Protein AF-A0AAU7DKH0-F1 (afdb_monomer_lite)

Secondary structure (DSSP, 8-state):
-HHHHHHHHHHHGGGG------------STT--EEETTTTEEE----SS-HHHHHHHHHHHHHHHH---HHHHHHHHHHHHHHHSS---------TTS----TTT--------PSPPPPEEEEEEEPTT-TTEEEEEEEESS--SS-EEEEEESS-EEEEEEEEEETTEE-GGGEEEE--SSTTEEEEEE-TTS---TT--EEEEEEESS-SSPPPEEEEEEPPHHHHTTSPPP-

Foldseek 3Di:
DVVVVVVVVVVVVVPPPPDPDPDQPPDDDLFDWGQDPDPRQTDTPDDDDDPVVVVVVSVLVVVLVVDPPPVVNVVSVVVVVVVVPPPPVPVPVPPPADFDDDDPDDDGPPPCPDPPAWDKDKDWDQDPPQQFKIKMKIATQAWGPWQKKKWFWPAFKWWDFKAFCDPNDGDRPFWDTDDDPPRRMYMITGDPVDTQHHGGIMITMMGGPPDSHYTHTPDMDGDDPVVVVPRDDDD

Sequence (235 aa):
MKKVFLLLLILCAHGFTQTPSSGSAKTSGKCSPATTGNNNTYYFKYCGGDPEQGKKVVDLLNRILLNQDAASTNAKLDEILKLLSRPSEVNAQNCVGSACAQGPNSQATFNQLGPPLPNVTWNAEPLPGEPNTLIVMISVDGPPRIPAFVAECESPCRSRGGGVAVGGVAYSDEAHDYITDNPNIAIVLFTPHHAIGVGTPVQWFIHSTSSDKPPKILSLKLMPEDKAKHIPPFK

Radius of gyration: 35.48 Å; chains: 1; bounding box: 75×61×89 Å

pLDDT: mean 74.83, std 18.28, range [43.19, 98.38]

Organism: NCBI:txid3036704

Structure (mmCIF, N/CA/C/O backbone):
data_AF-A0AAU7DKH0-F1
#
_entry.id   AF-A0AAU7DKH0-F1
#
loop_
_atom_site.group_PDB
_atom_site.id
_atom_site.type_symbol
_atom_site.label_atom_id
_atom_site.label_alt_id
_atom_site.label_comp_id
_atom_site.label_asym_id
_atom_site.label_entity_id
_atom_site.label_seq_id
_atom_site.pdbx_PDB_ins_code
_atom_site.Cartn_x
_atom_site.Cartn_y
_atom_site.Cartn_z
_atom_site.occupancy
_atom_site.B_iso_or_equiv
_atom_site.auth_seq_id
_atom_site.auth_comp_id
_atom_site.auth_asym_id
_atom_site.auth_atom_id
_atom_site.pdbx_PDB_model_num
ATOM 1 N N . MET A 1 1 ? -55.288 -45.809 66.948 1.00 52.62 1 MET A N 1
ATOM 2 C CA . MET A 1 1 ? -54.744 -44.563 67.543 1.00 52.62 1 MET A CA 1
ATOM 3 C C . MET A 1 1 ? -53.221 -44.412 67.399 1.00 52.62 1 MET A C 1
ATOM 5 O O . MET A 1 1 ? -52.787 -43.315 67.088 1.00 52.62 1 MET A O 1
ATOM 9 N N . LYS A 1 2 ? -52.396 -45.474 67.499 1.00 53.72 2 LYS A N 1
ATOM 10 C CA . LYS A 1 2 ? -50.920 -45.384 67.328 1.00 53.72 2 LYS A CA 1
ATOM 11 C C . LYS A 1 2 ? -50.423 -44.822 65.976 1.00 53.72 2 LYS A C 1
ATOM 13 O O . LYS A 1 2 ? -49.3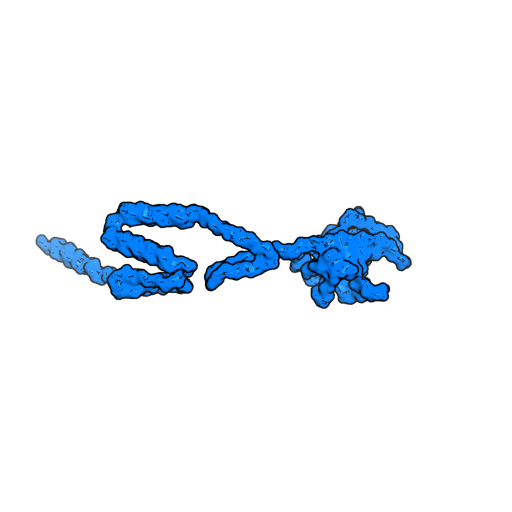96 -44.160 65.947 1.00 53.72 2 LYS A O 1
ATOM 18 N N . LYS A 1 3 ? -51.148 -45.036 64.869 1.00 63.19 3 LYS A N 1
ATOM 19 C CA . LYS A 1 3 ? -50.735 -44.557 63.530 1.00 63.19 3 LYS A CA 1
ATOM 20 C C . LYS A 1 3 ? -50.923 -43.044 63.314 1.00 63.19 3 LYS A C 1
ATOM 22 O O . LYS A 1 3 ? -50.212 -42.467 62.505 1.00 63.19 3 LYS A O 1
ATOM 27 N N . VAL A 1 4 ? -51.823 -42.398 64.064 1.00 74.44 4 VAL A N 1
ATOM 28 C CA . VAL A 1 4 ? -52.062 -40.941 63.968 1.00 74.44 4 VAL A CA 1
ATOM 29 C C . VAL A 1 4 ? -50.957 -40.157 64.683 1.00 74.44 4 VAL A C 1
ATOM 31 O O . VAL A 1 4 ? -50.524 -39.118 64.200 1.00 74.44 4 VAL A O 1
ATOM 34 N N . PHE A 1 5 ? -50.422 -40.707 65.777 1.00 73.69 5 PHE A N 1
ATOM 35 C CA . PHE A 1 5 ? -49.313 -40.095 66.515 1.00 73.69 5 PHE A CA 1
ATOM 36 C C . PHE A 1 5 ? -47.999 -40.088 65.719 1.00 73.69 5 PHE A C 1
ATOM 38 O O . PHE A 1 5 ? -47.242 -39.125 65.791 1.00 73.69 5 PHE A O 1
ATOM 45 N N . LEU A 1 6 ? -47.750 -41.131 64.917 1.00 77.00 6 LEU A N 1
ATOM 46 C CA . LEU A 1 6 ? -46.552 -41.210 64.076 1.00 77.00 6 LEU A CA 1
ATOM 47 C C . LEU A 1 6 ? -46.587 -40.187 62.926 1.00 77.00 6 LEU A C 1
ATOM 49 O O . LEU A 1 6 ? -45.555 -39.616 62.591 1.00 77.00 6 LEU A O 1
ATOM 53 N N . LEU A 1 7 ? -47.767 -39.912 62.356 1.00 74.94 7 LEU A N 1
ATOM 54 C CA . LEU A 1 7 ? -47.911 -38.933 61.273 1.00 74.94 7 LEU A CA 1
ATOM 55 C C . LEU A 1 7 ? -47.698 -37.491 61.771 1.00 74.94 7 LEU A C 1
ATOM 57 O O . LEU A 1 7 ? -47.077 -36.686 61.084 1.00 74.94 7 LEU A O 1
ATOM 61 N N . LEU A 1 8 ? -48.157 -37.183 62.990 1.00 73.38 8 LEU A N 1
ATOM 62 C CA . LEU A 1 8 ? -47.994 -35.858 63.596 1.00 73.38 8 LEU A CA 1
ATOM 63 C C . LEU A 1 8 ? -46.522 -35.556 63.941 1.00 73.38 8 LEU A C 1
ATOM 65 O O . LEU A 1 8 ? -46.059 -34.436 63.747 1.00 73.38 8 LEU A O 1
ATOM 69 N N . LEU A 1 9 ? -45.765 -36.572 64.372 1.00 71.06 9 LEU A N 1
ATOM 70 C CA . LEU A 1 9 ? -44.331 -36.448 64.664 1.00 71.06 9 LEU A CA 1
ATOM 71 C C . LEU A 1 9 ? -43.481 -36.189 63.409 1.00 71.06 9 LEU A C 1
ATOM 73 O O . LEU A 1 9 ? -42.493 -35.463 63.486 1.00 71.06 9 LEU A O 1
ATOM 77 N N . ILE A 1 10 ? -43.881 -36.721 62.248 1.00 71.62 10 ILE A N 1
ATOM 78 C CA . ILE A 1 10 ? -43.161 -36.502 60.984 1.00 71.62 10 ILE A CA 1
ATOM 79 C C . ILE A 1 10 ? -43.404 -35.081 60.444 1.00 71.62 10 ILE A C 1
ATOM 81 O O . ILE A 1 10 ? -42.477 -34.475 59.909 1.00 71.62 10 ILE A O 1
ATOM 85 N N . LEU A 1 11 ? -44.592 -34.490 60.632 1.00 66.50 11 LEU A N 1
ATOM 86 C CA . LEU A 1 11 ? -44.844 -33.108 60.192 1.00 66.50 11 LEU A CA 1
ATOM 87 C C . LEU A 1 11 ? -44.091 -32.057 61.027 1.00 66.50 11 LEU A C 1
ATOM 89 O O . LEU A 1 11 ? -43.638 -31.061 60.467 1.00 66.50 11 LEU A O 1
ATOM 93 N N . CYS A 1 12 ? -43.877 -32.281 62.328 1.00 67.44 12 CYS A N 1
ATOM 94 C CA . CYS A 1 12 ? -43.119 -31.341 63.167 1.00 67.44 12 CYS A CA 1
ATOM 95 C C . CYS A 1 12 ? -41.614 -31.289 62.833 1.00 67.44 12 CYS A C 1
ATOM 97 O O . CYS A 1 12 ? -40.966 -30.280 63.104 1.00 67.44 12 CYS A O 1
ATOM 99 N N . ALA A 1 13 ? -41.056 -32.331 62.206 1.00 62.84 13 ALA A N 1
ATOM 100 C CA . ALA A 1 13 ? -39.642 -32.368 61.824 1.00 62.84 13 ALA A CA 1
ATOM 101 C C . ALA A 1 13 ? -39.309 -31.502 60.588 1.00 62.84 13 ALA A C 1
ATOM 103 O O . ALA A 1 13 ? -38.152 -31.135 60.396 1.00 62.84 13 ALA A O 1
ATOM 104 N N . HIS A 1 14 ? -40.305 -31.119 59.780 1.00 58.88 14 HIS A N 1
ATOM 105 C CA . HIS A 1 14 ? -40.103 -30.317 58.563 1.00 58.88 14 HIS A CA 1
ATOM 106 C C . HIS A 1 14 ? -40.051 -28.797 58.823 1.00 58.88 14 HIS A C 1
ATOM 108 O O . HIS A 1 14 ? -39.833 -28.020 57.897 1.00 58.88 14 HIS A O 1
ATOM 114 N N . GLY A 1 15 ? -40.223 -28.354 60.076 1.00 57.31 15 GLY A N 1
ATOM 115 C CA . GLY A 1 15 ? -40.166 -26.936 60.456 1.00 57.31 15 GLY A CA 1
ATOM 116 C C . GLY A 1 15 ? -38.754 -26.364 60.650 1.00 57.31 15 GLY A C 1
ATOM 117 O O . GLY A 1 15 ? -38.610 -25.151 60.752 1.00 57.31 15 GLY A O 1
ATOM 118 N N . PHE A 1 16 ? -37.711 -27.203 60.686 1.00 55.03 16 PHE A N 1
ATOM 119 C CA . PHE A 1 16 ? -36.339 -26.782 61.023 1.00 55.03 16 PHE A CA 1
ATOM 120 C C . PHE A 1 16 ? -35.376 -26.680 59.828 1.00 55.03 16 PHE A C 1
ATOM 122 O O . PHE A 1 16 ? -34.199 -26.391 60.020 1.00 55.03 16 PHE A O 1
ATOM 129 N N . THR A 1 17 ? -35.843 -26.882 58.591 1.00 49.53 17 THR A N 1
ATOM 130 C CA . THR A 1 17 ? -34.993 -26.795 57.385 1.00 49.53 17 THR A CA 1
ATOM 131 C C . THR A 1 17 ? -35.086 -25.469 56.630 1.00 49.53 17 THR A C 1
ATOM 133 O O . THR A 1 17 ? -34.435 -25.324 55.598 1.00 49.53 17 THR A O 1
ATOM 136 N N . GLN A 1 18 ? -35.835 -24.473 57.115 1.00 49.03 18 GLN A N 1
ATOM 137 C CA . GLN A 1 18 ? -35.693 -23.114 56.584 1.00 49.03 18 GLN A CA 1
ATOM 138 C C . GLN A 1 18 ? -34.466 -22.465 57.215 1.00 49.03 18 GLN A C 1
ATOM 140 O O . GLN A 1 18 ? -34.522 -21.952 58.326 1.00 49.03 18 GLN A O 1
ATOM 145 N N . THR A 1 19 ? -33.341 -22.502 56.509 1.00 49.53 19 THR A N 1
ATOM 146 C CA . THR A 1 19 ? -32.184 -21.660 56.803 1.00 49.53 19 THR A CA 1
ATOM 147 C C . THR A 1 19 ? -32.569 -20.190 56.585 1.00 49.53 19 THR A C 1
ATOM 149 O O . THR A 1 19 ? -32.797 -19.793 55.441 1.00 49.53 19 THR A O 1
ATOM 152 N N . PRO A 1 20 ? -32.594 -19.327 57.622 1.00 47.53 20 PRO A N 1
ATOM 153 C CA . PRO A 1 20 ? -32.635 -17.885 57.427 1.00 47.53 20 PRO A CA 1
ATOM 154 C C . PRO A 1 20 ? -31.214 -17.430 57.089 1.00 47.53 20 PRO A C 1
ATOM 156 O O . PRO A 1 20 ? -30.516 -16.812 57.885 1.00 47.53 20 PRO A O 1
ATOM 159 N N . SER A 1 21 ? -30.732 -17.815 55.914 1.00 45.59 21 SER A N 1
ATOM 160 C CA . SER A 1 21 ? -29.482 -17.293 55.387 1.00 45.59 21 SER A CA 1
ATOM 161 C C . SER A 1 21 ? -29.746 -16.829 53.972 1.00 45.59 21 SER A C 1
ATOM 163 O O . SER A 1 21 ? -29.498 -17.533 52.996 1.00 45.59 21 SER A O 1
ATOM 165 N N . SER A 1 22 ? -30.269 -15.608 53.860 1.00 51.75 22 SER A N 1
ATOM 166 C CA . SER A 1 22 ? -29.974 -14.798 52.689 1.00 51.75 22 SER A CA 1
ATOM 167 C C . SER A 1 22 ? -28.456 -14.614 52.681 1.00 51.75 22 SER A C 1
ATOM 169 O O . SER A 1 22 ? -27.923 -13.759 53.392 1.00 51.75 22 SER A O 1
ATOM 171 N N . GLY A 1 23 ? -27.743 -15.490 51.972 1.00 48.97 23 GLY A N 1
ATOM 172 C CA . GLY A 1 23 ? -26.308 -15.342 51.779 1.00 48.97 23 GLY A CA 1
ATOM 173 C C . GLY A 1 23 ? -26.035 -13.943 51.236 1.00 48.97 23 GLY A C 1
ATOM 174 O O . GLY A 1 23 ? -26.775 -13.466 50.376 1.00 48.97 23 GLY A O 1
ATOM 175 N N . SER A 1 24 ? -25.017 -13.258 51.763 1.00 49.19 24 SER A N 1
ATOM 176 C CA . SER A 1 24 ? -24.634 -11.936 51.269 1.00 49.19 24 SER A CA 1
ATOM 177 C C . SER A 1 24 ? -24.397 -12.024 49.764 1.00 49.19 24 SER A C 1
ATOM 179 O O . SER A 1 24 ? -23.396 -12.595 49.327 1.00 49.19 24 SER A O 1
ATOM 181 N N . ALA A 1 25 ? -25.318 -11.475 48.972 1.00 47.47 25 ALA A N 1
ATOM 182 C CA . ALA A 1 25 ? -25.182 -11.391 47.531 1.00 47.47 25 ALA A CA 1
ATOM 183 C C . ALA A 1 25 ? -24.068 -10.383 47.230 1.00 47.47 25 ALA A C 1
ATOM 185 O O . ALA A 1 25 ? -24.297 -9.186 47.071 1.00 47.47 25 ALA A O 1
ATOM 186 N N . LYS A 1 26 ? -22.822 -10.864 47.213 1.00 45.03 26 LYS A N 1
ATOM 187 C CA . LYS A 1 26 ? -21.669 -10.082 46.776 1.00 45.03 26 LYS A CA 1
ATOM 188 C C . LYS A 1 26 ? -21.744 -9.958 45.262 1.00 45.03 26 LYS A C 1
ATOM 190 O O . LYS A 1 26 ? -21.144 -10.740 44.535 1.00 45.03 26 LYS A O 1
ATOM 195 N N . THR A 1 27 ? -22.506 -8.983 44.787 1.00 51.25 27 THR A N 1
ATOM 196 C CA . THR A 1 27 ? -22.334 -8.508 43.417 1.00 51.25 27 THR A CA 1
ATOM 197 C C . THR A 1 27 ? -21.106 -7.594 43.410 1.00 51.25 27 THR A C 1
ATOM 199 O O . THR A 1 27 ? -20.934 -6.771 44.312 1.00 51.25 27 THR A O 1
ATOM 202 N N . SER A 1 28 ? -20.188 -7.803 42.468 1.00 43.56 28 SER A N 1
ATOM 203 C CA . SER A 1 28 ? -18.975 -6.997 42.326 1.00 43.56 28 SER A CA 1
ATOM 204 C C . SER A 1 28 ? -19.098 -6.086 41.107 1.00 43.56 28 SER A C 1
ATOM 206 O O . SER A 1 28 ? -19.386 -6.526 39.997 1.00 43.56 28 SER A O 1
ATOM 208 N N . GLY A 1 29 ? -18.896 -4.789 41.329 1.00 52.41 29 GLY A N 1
ATOM 209 C CA . GLY A 1 29 ? -19.023 -3.745 40.316 1.00 52.41 29 GLY A CA 1
ATOM 210 C C . GLY A 1 29 ? -19.217 -2.378 40.971 1.00 52.41 29 GLY A C 1
ATOM 211 O O . GLY A 1 29 ? -19.701 -2.288 42.098 1.00 52.41 29 GLY A O 1
ATOM 212 N N . LYS A 1 30 ? -18.856 -1.287 40.278 1.00 52.44 30 LYS A N 1
ATOM 213 C CA . LYS A 1 30 ? -19.032 0.087 40.801 1.00 52.44 30 LYS A CA 1
ATOM 214 C C . LYS A 1 30 ? -20.499 0.423 41.136 1.00 52.44 30 LYS A C 1
ATOM 216 O O . LYS A 1 30 ? -20.723 1.325 41.934 1.00 52.44 30 LYS A O 1
ATOM 221 N N . CYS A 1 31 ? -21.452 -0.321 40.561 1.00 55.06 31 CYS A N 1
ATOM 222 C CA . CYS A 1 31 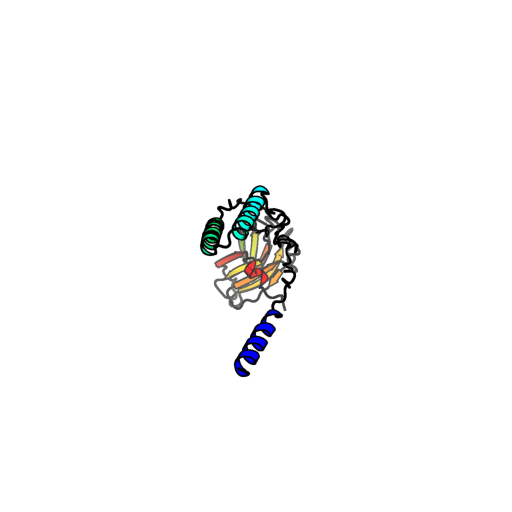? -22.906 -0.123 40.666 1.0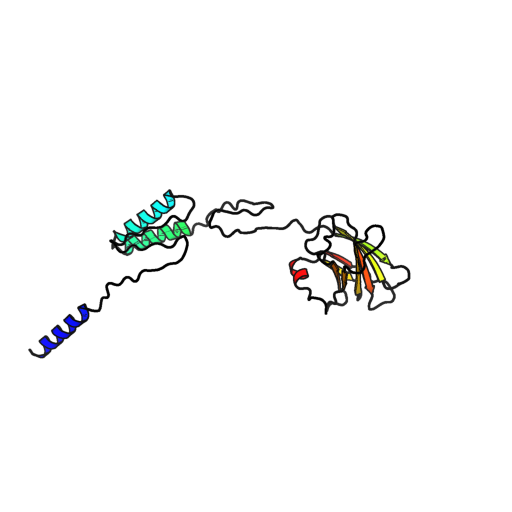0 55.06 31 CYS A CA 1
ATOM 223 C C . CYS A 1 31 ? -23.646 -1.292 41.311 1.00 55.06 31 CYS A C 1
ATOM 225 O O . CYS A 1 31 ? -24.850 -1.458 41.132 1.00 55.06 31 CYS A O 1
ATOM 227 N N . SER A 1 32 ? -22.916 -2.133 42.029 1.00 50.19 32 SER A N 1
ATOM 228 C CA . SER A 1 32 ? -23.493 -3.268 42.723 1.00 50.19 32 SER A CA 1
ATOM 229 C C . SER A 1 32 ? -24.308 -2.804 43.936 1.00 50.19 32 SER A C 1
ATOM 231 O O . SER A 1 32 ? -23.785 -2.035 44.749 1.00 50.19 32 SER A O 1
ATOM 233 N N . PRO A 1 33 ? -25.576 -3.233 44.083 1.00 53.69 33 PRO A N 1
ATOM 234 C CA . PRO A 1 33 ? -26.352 -2.932 45.278 1.00 53.69 33 PRO A CA 1
ATOM 235 C C . PRO A 1 33 ? -25.671 -3.533 46.506 1.00 53.69 33 PRO A C 1
ATOM 237 O O . PRO A 1 33 ? -25.306 -4.711 46.515 1.00 53.69 33 PRO A O 1
ATOM 240 N N . ALA A 1 34 ? -25.535 -2.734 47.563 1.00 54.88 34 ALA A N 1
ATOM 241 C CA . ALA A 1 34 ? -25.192 -3.256 48.874 1.00 54.88 34 ALA A CA 1
ATOM 242 C C . ALA A 1 34 ? -26.495 -3.683 49.559 1.00 54.88 34 ALA A C 1
ATOM 244 O O . ALA A 1 34 ? -27.319 -2.845 49.924 1.00 54.88 34 ALA A O 1
ATOM 245 N N . THR A 1 35 ? -26.696 -4.990 49.722 1.00 48.50 35 THR A N 1
ATOM 246 C CA . THR A 1 35 ? -27.776 -5.518 50.560 1.00 48.50 35 THR A CA 1
ATOM 247 C C . THR A 1 35 ? -27.320 -5.452 52.015 1.00 48.50 35 THR A C 1
ATOM 249 O O . THR A 1 35 ? -26.583 -6.328 52.476 1.00 48.50 35 THR A O 1
ATOM 252 N N . THR A 1 36 ? -27.692 -4.401 52.743 1.00 50.28 36 THR A N 1
ATOM 253 C CA . THR A 1 36 ? -27.454 -4.338 54.189 1.00 50.28 36 THR A CA 1
ATOM 254 C C . THR A 1 36 ? -28.606 -5.048 54.900 1.00 50.28 36 THR A C 1
ATOM 256 O O . THR A 1 36 ? -29.772 -4.698 54.747 1.00 50.28 36 THR A O 1
ATOM 259 N N . GLY A 1 37 ? -28.278 -6.118 55.629 1.00 43.19 37 GLY A N 1
ATOM 260 C CA . GLY A 1 37 ? -29.229 -7.068 56.218 1.00 43.19 37 GLY A CA 1
ATOM 261 C C . GLY A 1 37 ? -29.990 -6.551 57.439 1.00 43.19 37 GLY A C 1
ATOM 262 O O . GLY A 1 37 ? -29.961 -7.190 58.484 1.00 43.19 37 GLY A O 1
ATOM 263 N N . ASN A 1 38 ? -30.673 -5.412 57.323 1.00 45.81 38 ASN A N 1
ATOM 264 C CA . ASN A 1 38 ? -31.661 -4.978 58.305 1.00 45.81 38 ASN A CA 1
ATOM 265 C C . ASN A 1 38 ? -32.862 -4.369 57.557 1.00 45.81 38 ASN A C 1
ATOM 267 O O . ASN A 1 38 ? -32.729 -3.319 56.935 1.00 45.81 38 ASN A O 1
ATOM 271 N N . ASN A 1 39 ? -34.012 -5.054 57.566 1.00 54.62 39 ASN A N 1
ATOM 272 C CA . ASN A 1 39 ? -35.265 -4.635 56.910 1.00 54.62 39 ASN A CA 1
ATOM 273 C C . ASN A 1 39 ? -35.232 -4.430 55.376 1.00 54.62 39 ASN A C 1
ATOM 275 O O . ASN A 1 39 ? -35.809 -3.465 54.880 1.00 54.62 39 ASN A O 1
ATOM 279 N N . ASN A 1 40 ? -34.607 -5.330 54.600 1.00 56.12 40 ASN A N 1
ATOM 280 C CA . ASN A 1 40 ? -34.700 -5.344 53.121 1.00 56.12 40 ASN A CA 1
ATOM 281 C C . ASN A 1 40 ? -34.462 -3.976 52.450 1.00 56.12 40 ASN A C 1
ATOM 283 O O . ASN A 1 40 ? -35.073 -3.651 51.433 1.00 56.12 40 ASN A O 1
ATOM 287 N N . THR A 1 41 ? -33.607 -3.141 53.038 1.00 50.25 41 THR A N 1
ATOM 288 C CA . THR A 1 41 ? -33.343 -1.805 52.511 1.00 50.25 41 THR A CA 1
ATOM 289 C C . THR A 1 41 ? -32.174 -1.892 51.538 1.00 50.25 41 THR A C 1
ATOM 291 O O . THR A 1 41 ? -31.072 -2.297 51.907 1.00 50.25 41 THR A O 1
ATOM 294 N N . TYR A 1 42 ? -32.410 -1.527 50.279 1.00 53.41 42 TYR A N 1
ATOM 295 C CA . TYR A 1 42 ? -31.381 -1.536 49.243 1.00 53.41 42 TYR A CA 1
ATOM 296 C C . TYR A 1 42 ? -30.736 -0.158 49.153 1.00 53.41 42 TYR A C 1
ATOM 298 O O . TYR A 1 42 ? -31.396 0.830 48.828 1.00 53.41 42 TYR A O 1
ATOM 306 N N . TYR A 1 43 ? -29.434 -0.089 49.425 1.00 48.72 43 TYR A N 1
ATOM 307 C CA . TYR A 1 43 ? -28.655 1.121 49.206 1.00 48.72 43 TYR A CA 1
ATOM 308 C C . TYR A 1 43 ? -27.848 0.983 47.918 1.00 48.72 43 TYR A C 1
ATOM 310 O O . TYR A 1 43 ? -26.972 0.122 47.791 1.00 48.72 43 TYR A O 1
ATOM 318 N N . PHE A 1 44 ? -28.130 1.859 46.959 1.00 53.66 44 PHE A N 1
ATOM 319 C CA . PHE A 1 44 ? -27.342 1.980 45.744 1.00 53.66 44 PHE A CA 1
ATOM 320 C C . PHE A 1 44 ? -26.350 3.118 45.939 1.00 53.66 44 PHE A C 1
ATOM 322 O O . PHE A 1 44 ? -26.734 4.287 46.019 1.00 53.66 44 PHE A O 1
ATOM 329 N N . LYS A 1 45 ? -25.057 2.787 46.005 1.00 51.53 45 LYS A N 1
ATOM 330 C CA . LYS A 1 45 ? -24.022 3.805 45.847 1.00 51.53 45 LYS A CA 1
ATOM 331 C C . LYS A 1 45 ? -24.106 4.289 44.400 1.00 51.53 45 LYS A C 1
ATOM 333 O O . LYS A 1 45 ? -24.023 3.499 43.467 1.00 51.53 45 LYS A O 1
ATOM 338 N N . TYR A 1 46 ? -24.387 5.574 44.259 1.00 54.19 46 TYR A N 1
ATOM 339 C CA . TYR A 1 46 ? -24.805 6.226 43.029 1.00 54.19 46 TYR A CA 1
ATOM 340 C C . TYR A 1 46 ? -23.949 5.887 41.794 1.00 54.19 46 TYR A C 1
ATOM 342 O O . TYR A 1 46 ? -22.719 5.932 41.839 1.00 54.19 46 TYR A O 1
ATOM 350 N N . CYS A 1 47 ? -24.633 5.587 40.687 1.00 52.38 47 CYS A N 1
ATOM 351 C CA . CYS A 1 47 ? -24.056 5.132 39.428 1.00 52.38 47 CYS A CA 1
ATOM 352 C C . CYS A 1 47 ? -24.784 5.741 38.224 1.00 52.38 47 CYS A C 1
ATOM 354 O O . CYS A 1 47 ? -25.623 5.099 37.601 1.00 52.38 47 CYS A O 1
ATOM 356 N N . GLY A 1 48 ? -24.503 7.002 37.909 1.00 53.00 48 GLY A N 1
ATOM 357 C CA . GLY A 1 48 ? -25.153 7.704 36.799 1.00 53.00 48 GLY A CA 1
ATOM 358 C C . GLY A 1 48 ? -24.936 9.211 36.862 1.00 53.00 48 GLY A C 1
ATOM 359 O O . GLY A 1 48 ? -24.246 9.685 37.755 1.00 53.00 48 GLY A O 1
ATOM 360 N N . GLY A 1 49 ? -25.467 9.956 35.889 1.00 51.12 49 GLY A N 1
ATOM 361 C CA . GLY A 1 49 ? -25.306 11.414 35.780 1.00 51.12 49 GLY A CA 1
ATOM 362 C C . GLY A 1 49 ? -26.367 12.244 36.514 1.00 51.12 49 GLY A C 1
ATOM 363 O O . GLY A 1 49 ? -26.041 13.341 36.955 1.00 51.12 49 GLY A O 1
ATOM 364 N N . ASP A 1 50 ? -27.576 11.709 36.734 1.00 59.53 50 ASP A N 1
ATOM 365 C CA . ASP A 1 50 ? -28.659 12.405 37.450 1.00 59.53 50 ASP A CA 1
ATOM 366 C C . ASP A 1 50 ? -29.080 11.743 38.801 1.00 59.53 50 ASP A C 1
ATOM 368 O O . ASP A 1 50 ? -29.654 10.642 38.811 1.00 59.53 50 ASP A O 1
ATOM 372 N N . PRO A 1 51 ? -28.828 12.396 39.960 1.00 64.44 51 PRO A N 1
ATOM 373 C CA . PRO A 1 51 ? -29.194 11.895 41.289 1.00 64.44 51 PRO A CA 1
ATOM 374 C C . PRO A 1 51 ? -30.706 11.788 41.511 1.00 64.44 51 PRO A C 1
ATOM 376 O O . PRO A 1 51 ? -31.145 10.961 42.319 1.00 64.44 51 PRO A O 1
ATOM 379 N N . GLU A 1 52 ? -31.526 12.546 40.779 1.00 69.50 52 GLU A N 1
ATOM 380 C CA . GLU A 1 52 ? -32.982 12.440 40.879 1.00 69.50 52 GLU A CA 1
ATOM 381 C C . GLU A 1 52 ? -33.511 11.153 40.249 1.00 69.50 52 GLU A C 1
ATOM 383 O O . GLU A 1 52 ? -34.450 10.533 40.761 1.00 69.50 52 GLU A O 1
ATOM 388 N N . GLN A 1 53 ? -32.888 10.715 39.156 1.00 61.84 53 GLN A N 1
ATOM 389 C CA . GLN A 1 53 ? -33.281 9.506 38.447 1.00 61.84 53 GLN A CA 1
ATOM 390 C C . GLN A 1 53 ? -33.006 8.255 39.295 1.00 61.84 53 GLN A C 1
ATOM 392 O O . GLN A 1 53 ? -33.865 7.379 39.405 1.00 61.84 53 GLN A O 1
ATOM 397 N N . GLY A 1 54 ? -31.864 8.220 39.993 1.00 65.25 54 GLY A N 1
ATOM 398 C CA . GLY A 1 54 ? -31.544 7.159 40.954 1.00 65.25 54 GLY A CA 1
ATOM 399 C C . GLY A 1 54 ? -32.546 7.086 42.111 1.00 65.25 54 GLY A C 1
ATOM 400 O O . GLY A 1 54 ? -33.014 6.001 42.462 1.00 65.25 54 GLY A O 1
ATOM 401 N N . LYS A 1 55 ? -32.955 8.240 42.655 1.00 72.00 55 LYS A N 1
ATOM 402 C CA . LYS A 1 55 ? -33.966 8.307 43.721 1.00 72.00 55 LYS A CA 1
ATOM 403 C C . LYS A 1 55 ? -35.322 7.756 43.264 1.00 72.00 55 LYS A C 1
ATOM 405 O O . LYS A 1 55 ? -35.958 7.027 44.020 1.00 72.00 55 LYS A O 1
ATOM 410 N N . LYS A 1 56 ? -35.741 8.045 42.025 1.00 70.88 56 LYS A N 1
ATOM 411 C CA . LYS A 1 56 ? -37.000 7.532 41.450 1.00 70.88 56 LYS A CA 1
ATOM 412 C C . LYS A 1 56 ? -37.006 6.007 41.316 1.00 70.88 56 LYS A C 1
ATOM 414 O O . LYS A 1 56 ? -38.024 5.389 41.610 1.00 70.88 56 LYS A O 1
ATOM 419 N N . VAL A 1 57 ? -35.883 5.399 40.926 1.00 71.50 57 VAL A N 1
ATOM 420 C CA . VAL A 1 57 ? -35.768 3.933 40.808 1.00 71.50 57 VAL A CA 1
ATOM 421 C C . VAL A 1 57 ? -35.842 3.260 42.180 1.00 71.50 57 VAL A C 1
ATOM 423 O O . VAL A 1 57 ? -36.596 2.304 42.350 1.00 71.50 57 VAL A O 1
ATOM 426 N N . VAL A 1 58 ? -35.118 3.778 43.176 1.00 73.62 58 VAL A N 1
ATOM 427 C CA . VAL A 1 58 ? -35.140 3.225 44.543 1.00 73.62 58 VAL A CA 1
ATOM 428 C C . VAL A 1 58 ? -36.529 3.337 45.171 1.00 73.62 58 VAL A C 1
ATOM 430 O O . VAL A 1 58 ? -37.023 2.379 45.761 1.00 73.62 58 VAL A O 1
ATOM 433 N N . ASP A 1 59 ? -37.192 4.480 45.007 1.00 77.19 59 ASP A N 1
ATOM 434 C CA . ASP A 1 59 ? -38.535 4.703 45.544 1.00 77.19 59 ASP A CA 1
ATOM 435 C C . ASP A 1 59 ? -39.589 3.783 44.897 1.00 77.19 59 ASP A C 1
ATOM 437 O O . ASP A 1 59 ? -40.528 3.325 45.551 1.00 77.19 59 ASP A O 1
ATOM 441 N N . LEU A 1 60 ? -39.403 3.447 43.617 1.00 70.50 60 LEU A N 1
ATOM 442 C CA . LEU A 1 60 ? -40.252 2.505 42.894 1.00 70.50 60 LEU A CA 1
ATOM 443 C C . LEU A 1 60 ? -40.040 1.056 43.363 1.00 70.50 60 LEU A C 1
ATOM 445 O O . LEU A 1 60 ? -41.017 0.347 43.595 1.00 70.50 60 LEU A O 1
ATOM 449 N N . LEU A 1 61 ? -38.786 0.634 43.566 1.00 71.12 61 LEU A N 1
ATOM 450 C CA . LEU A 1 61 ? -38.451 -0.693 44.101 1.00 71.12 61 LEU A CA 1
ATOM 451 C C . LEU A 1 61 ? -38.993 -0.886 45.523 1.00 71.12 61 LEU A C 1
ATOM 453 O O . LEU A 1 61 ? -39.558 -1.933 45.832 1.00 71.12 61 LEU A O 1
ATOM 457 N N . ASN A 1 62 ? -38.900 0.143 46.368 1.00 73.25 62 ASN A N 1
ATOM 458 C CA . ASN A 1 62 ? -39.471 0.104 47.714 1.00 73.25 62 ASN A CA 1
ATOM 459 C C . ASN A 1 62 ? -41.009 0.029 47.687 1.00 73.25 62 ASN A C 1
ATOM 461 O O . ASN A 1 62 ? -41.597 -0.707 48.476 1.00 73.25 62 ASN A O 1
ATOM 465 N N . ARG A 1 63 ? -41.677 0.721 46.751 1.00 70.81 63 ARG A N 1
ATOM 466 C CA . ARG A 1 63 ? -43.137 0.604 46.555 1.00 70.81 63 ARG A CA 1
ATOM 467 C C . ARG A 1 63 ? -43.573 -0.774 46.059 1.00 70.81 63 ARG A C 1
ATOM 469 O O . ARG A 1 63 ? -44.649 -1.231 46.436 1.00 70.81 63 ARG A O 1
ATOM 476 N N . ILE A 1 64 ? -42.753 -1.421 45.234 1.00 67.75 64 ILE A N 1
ATOM 477 C CA . ILE A 1 64 ? -42.967 -2.800 44.786 1.00 67.75 64 ILE A CA 1
ATOM 478 C C . ILE A 1 64 ? -42.834 -3.770 45.968 1.00 67.75 64 ILE A C 1
ATOM 480 O O . ILE A 1 64 ? -43.705 -4.602 46.175 1.00 67.75 64 ILE A O 1
ATOM 484 N N . LEU A 1 65 ? -41.804 -3.616 46.804 1.00 67.25 65 LEU A N 1
ATOM 485 C CA . LEU A 1 65 ? -41.586 -4.473 47.979 1.00 67.25 65 LEU A CA 1
ATOM 486 C C . LEU A 1 65 ? -42.690 -4.358 49.040 1.00 67.25 65 LEU A C 1
ATOM 488 O O . LEU A 1 65 ? -42.969 -5.328 49.742 1.00 67.25 65 LEU A O 1
ATOM 492 N N . LEU A 1 66 ? -43.316 -3.186 49.164 1.00 69.62 66 LEU A N 1
ATOM 493 C CA . LEU A 1 66 ? -44.429 -2.965 50.091 1.00 69.62 66 LEU A CA 1
ATOM 494 C C . LEU A 1 66 ? -45.761 -3.544 49.582 1.00 69.62 66 LEU A C 1
ATOM 496 O O . LEU A 1 66 ? -46.648 -3.808 50.391 1.00 69.62 66 LEU A O 1
ATOM 500 N N . ASN A 1 67 ? -45.901 -3.780 48.273 1.00 64.62 67 ASN A N 1
ATOM 501 C CA . ASN A 1 67 ? -47.089 -4.385 47.676 1.00 64.62 67 ASN A CA 1
ATOM 502 C C . ASN A 1 67 ? -46.843 -5.870 47.379 1.00 64.62 67 ASN A C 1
ATOM 504 O O . ASN A 1 67 ? -46.257 -6.233 46.365 1.00 64.62 67 ASN A O 1
ATOM 508 N N . GLN A 1 68 ? -47.354 -6.752 48.242 1.00 61.12 68 GLN A N 1
ATOM 509 C CA . GLN A 1 68 ? -47.235 -8.212 48.080 1.00 61.12 68 GLN A CA 1
ATOM 510 C C . GLN A 1 68 ? -48.088 -8.794 46.937 1.00 61.12 68 GLN A C 1
ATOM 512 O O . GLN A 1 68 ? -48.080 -10.004 46.714 1.00 61.12 68 GLN A O 1
ATOM 517 N N . ASP A 1 69 ? -48.828 -7.958 46.207 1.00 72.00 69 ASP A N 1
ATOM 518 C CA . ASP A 1 69 ? -49.568 -8.393 45.031 1.00 72.00 69 ASP A CA 1
ATOM 519 C C . ASP A 1 69 ? -48.637 -8.484 43.814 1.00 72.00 69 ASP A C 1
ATOM 521 O O . ASP A 1 69 ? -48.272 -7.480 43.187 1.00 72.00 69 ASP A O 1
ATOM 525 N N . ALA A 1 70 ? -48.263 -9.721 43.485 1.00 63.78 70 ALA A N 1
ATOM 526 C CA . ALA A 1 70 ? -47.399 -10.063 42.362 1.00 63.78 70 ALA A CA 1
ATOM 527 C C . ALA A 1 70 ? -47.940 -9.547 41.017 1.00 63.78 70 ALA A C 1
ATOM 529 O O . ALA A 1 70 ? -47.151 -9.208 40.134 1.00 63.78 70 ALA A O 1
ATOM 530 N N . ALA A 1 71 ? -49.266 -9.434 40.861 1.00 73.12 71 ALA A N 1
ATOM 531 C CA . ALA A 1 71 ? -49.871 -8.937 39.629 1.00 73.12 71 ALA A CA 1
ATOM 532 C C . ALA A 1 71 ? -49.593 -7.438 39.428 1.00 73.12 71 ALA A C 1
ATOM 534 O O . ALA A 1 71 ? -49.144 -7.029 38.355 1.00 73.12 71 ALA A O 1
ATOM 535 N N . SER A 1 72 ? -49.772 -6.624 40.475 1.00 70.00 72 SER A N 1
ATOM 536 C CA . SER A 1 72 ? -49.454 -5.188 40.427 1.00 70.00 72 SER A CA 1
ATOM 537 C C . SER A 1 72 ? -47.952 -4.912 40.252 1.00 70.00 72 SER A C 1
ATOM 539 O O . SER A 1 72 ? -47.560 -3.986 39.538 1.00 70.00 72 SER A O 1
ATOM 541 N N . THR A 1 73 ? -47.108 -5.755 40.855 1.00 69.69 73 THR A N 1
ATOM 542 C CA . THR A 1 73 ? -45.646 -5.662 40.784 1.00 69.69 73 THR A CA 1
ATOM 543 C C . THR A 1 73 ? -45.126 -5.931 39.375 1.00 69.69 73 THR A C 1
ATOM 545 O O . THR A 1 73 ? -44.325 -5.151 38.855 1.00 69.69 73 THR A O 1
ATOM 548 N N . ASN A 1 74 ? -45.618 -6.986 38.724 1.00 72.62 74 ASN A N 1
ATOM 549 C CA . ASN A 1 74 ? -45.208 -7.323 37.363 1.00 72.62 74 ASN A CA 1
ATOM 550 C C . ASN A 1 74 ? -45.638 -6.245 36.357 1.00 72.62 74 ASN A C 1
ATOM 552 O O . ASN A 1 74 ? -44.841 -5.853 35.510 1.00 72.62 74 ASN A O 1
ATOM 556 N N . ALA A 1 75 ? -46.830 -5.662 36.523 1.00 78.62 75 ALA A N 1
ATOM 557 C CA . ALA A 1 75 ? -47.282 -4.556 35.676 1.00 78.62 75 ALA A CA 1
ATOM 558 C C . ALA A 1 75 ? -46.384 -3.305 35.794 1.00 78.62 75 ALA A C 1
ATOM 560 O O . ALA A 1 75 ? -46.129 -2.614 34.807 1.00 78.62 75 ALA A O 1
ATOM 561 N N . LYS A 1 76 ? -45.864 -3.017 36.996 1.00 72.50 76 LYS A N 1
ATOM 562 C CA . LYS A 1 76 ? -44.906 -1.922 37.232 1.00 72.50 76 LYS A CA 1
ATOM 563 C C . LYS A 1 76 ? -43.529 -2.219 36.636 1.00 72.50 76 LYS A C 1
ATOM 565 O O . LYS A 1 76 ? -42.898 -1.317 36.091 1.00 72.50 76 LYS A O 1
ATOM 570 N N . LEU A 1 77 ? -43.067 -3.465 36.725 1.00 72.50 77 LEU A N 1
ATOM 571 C CA . LEU A 1 77 ? -41.812 -3.913 36.114 1.00 72.50 77 LEU A CA 1
ATOM 572 C C . LEU A 1 77 ? -41.857 -3.810 34.585 1.00 72.50 77 LEU A C 1
ATOM 574 O O . LEU A 1 77 ? -40.890 -3.339 33.988 1.00 72.50 77 LEU A O 1
ATOM 578 N N . ASP A 1 78 ? -42.989 -4.145 33.966 1.00 76.69 78 ASP A N 1
ATOM 579 C CA . ASP A 1 78 ? -43.196 -3.973 32.524 1.00 76.69 78 ASP A CA 1
ATOM 580 C C . ASP A 1 78 ? -43.158 -2.496 32.105 1.00 76.69 78 ASP A C 1
ATOM 582 O O . ASP A 1 78 ? -42.618 -2.150 31.053 1.00 76.69 78 ASP A O 1
ATOM 586 N N . GLU A 1 79 ? -43.670 -1.594 32.946 1.00 76.62 79 GLU A N 1
ATOM 587 C CA . GLU A 1 79 ? -43.604 -0.147 32.720 1.00 76.62 79 GLU A CA 1
ATOM 588 C C . GLU A 1 79 ? -42.147 0.361 32.727 1.00 76.62 79 GLU A C 1
ATOM 590 O O . GLU A 1 79 ? -41.754 1.149 31.862 1.00 76.62 79 GLU A O 1
ATOM 595 N N . ILE A 1 80 ? -41.314 -0.154 33.641 1.00 71.25 80 ILE A N 1
ATOM 596 C CA . ILE A 1 80 ? -39.867 0.124 33.690 1.00 71.25 80 ILE A CA 1
ATOM 597 C C . ILE A 1 80 ? -39.171 -0.447 32.455 1.00 71.25 80 ILE A C 1
ATOM 599 O O . ILE A 1 80 ? -38.405 0.259 31.801 1.00 71.25 80 ILE A O 1
ATOM 603 N N . LEU A 1 81 ? -39.454 -1.702 32.101 1.00 75.38 81 LEU A N 1
ATOM 604 C CA . LEU A 1 81 ? -38.915 -2.342 30.901 1.00 75.38 81 LEU A CA 1
ATOM 605 C C . LEU A 1 81 ? -39.249 -1.533 29.649 1.00 75.38 81 LEU A C 1
ATOM 607 O O . LEU A 1 81 ? -38.379 -1.319 28.808 1.00 75.38 81 LEU A O 1
ATOM 611 N N . LYS A 1 82 ? -40.470 -1.003 29.548 1.00 77.38 82 LYS A N 1
ATOM 612 C CA . LYS A 1 82 ? -40.909 -0.150 28.438 1.00 77.38 82 LYS A CA 1
ATOM 613 C C . LYS A 1 82 ? -40.211 1.212 28.411 1.00 77.38 82 LYS A C 1
ATOM 615 O O . LYS A 1 82 ? -39.973 1.749 27.333 1.00 77.38 82 LYS A O 1
ATOM 620 N N . LEU A 1 83 ? -39.876 1.783 29.568 1.00 67.62 83 LEU A N 1
ATOM 621 C CA . LEU A 1 83 ? -39.074 3.009 29.651 1.00 67.62 83 LEU A CA 1
ATOM 622 C C . LEU A 1 83 ? -37.612 2.771 29.257 1.00 67.62 83 LEU A C 1
ATOM 624 O O . LEU A 1 83 ? -37.031 3.616 28.584 1.00 67.62 83 LEU A O 1
ATOM 628 N N . LEU A 1 84 ? -37.044 1.623 29.633 1.00 65.50 84 LEU A N 1
ATOM 629 C CA . LEU A 1 84 ? -35.662 1.245 29.324 1.00 65.50 84 LEU A CA 1
ATOM 630 C C . LEU A 1 84 ? -35.471 0.758 27.882 1.00 65.50 84 LEU A C 1
ATOM 632 O O . LEU A 1 84 ? -34.375 0.860 27.346 1.00 65.50 84 LEU A O 1
ATOM 636 N N . SER A 1 85 ? -36.524 0.224 27.259 1.00 66.62 85 SER A N 1
ATOM 637 C CA . SER A 1 85 ? -36.504 -0.263 25.872 1.00 66.62 85 SER A CA 1
ATOM 638 C C . SER A 1 85 ? -36.861 0.800 24.839 1.00 66.62 85 SER A C 1
ATOM 640 O O . SER A 1 85 ? -36.767 0.530 23.641 1.00 66.62 85 SER A O 1
ATOM 642 N N . ARG A 1 86 ? -37.214 2.026 25.260 1.00 61.59 86 ARG A N 1
ATOM 643 C CA . ARG A 1 86 ? -37.127 3.157 24.332 1.00 61.59 86 ARG A CA 1
ATOM 644 C C . ARG A 1 86 ? -35.664 3.234 23.902 1.00 61.59 86 ARG A C 1
ATOM 646 O O . ARG A 1 86 ? -34.822 3.342 24.794 1.00 61.59 86 ARG A O 1
ATOM 653 N N . PRO A 1 87 ? -35.343 3.163 22.595 1.00 51.94 87 PRO A N 1
ATOM 654 C CA . PRO A 1 87 ? -33.999 3.478 22.156 1.00 51.94 87 PRO A CA 1
ATOM 655 C C . PRO A 1 87 ? -33.729 4.862 22.716 1.00 51.94 87 PRO A C 1
ATOM 657 O O . PRO A 1 87 ? -34.467 5.808 22.429 1.00 51.94 87 PRO A O 1
ATOM 660 N N . SER A 1 88 ? -32.762 4.957 23.623 1.00 52.72 88 SER A N 1
ATOM 661 C CA . SER A 1 88 ? -32.267 6.251 24.019 1.00 52.72 88 SER A CA 1
ATOM 662 C C . SER A 1 88 ? -31.915 6.927 22.704 1.00 52.72 88 SER A C 1
ATOM 664 O O . SER A 1 88 ? -31.079 6.426 21.949 1.00 52.72 88 SER A O 1
ATOM 666 N N . GLU A 1 89 ? -32.578 8.042 22.399 1.00 49.16 89 GLU A N 1
ATOM 667 C CA . GLU A 1 89 ? -31.977 9.073 21.569 1.00 49.16 89 GLU A CA 1
ATOM 668 C C . GLU A 1 89 ? -30.741 9.526 22.347 1.00 49.16 89 GLU A C 1
ATOM 670 O O . GLU A 1 89 ? -30.702 10.560 23.009 1.00 49.16 89 GLU A O 1
ATOM 675 N N . VAL A 1 90 ? -29.717 8.672 22.351 1.00 51.25 90 VAL A N 1
ATOM 676 C CA . VAL A 1 90 ? -28.358 9.090 22.553 1.00 51.25 90 VAL A CA 1
ATOM 677 C C . VAL A 1 90 ? -28.180 9.998 21.362 1.00 51.25 90 VAL A C 1
ATOM 679 O O . VAL A 1 90 ? -28.009 9.527 20.239 1.00 51.25 90 VAL A O 1
ATOM 682 N N . ASN A 1 91 ? -28.345 11.298 21.600 1.00 48.69 91 ASN A N 1
ATOM 683 C CA . ASN A 1 91 ? -27.721 12.327 20.799 1.00 48.69 91 ASN A CA 1
ATOM 684 C C . ASN A 1 91 ? -26.289 11.841 20.623 1.00 48.69 91 ASN A C 1
ATOM 686 O O . ASN A 1 91 ? -25.471 11.955 21.539 1.00 48.69 91 ASN A O 1
ATOM 690 N N . ALA A 1 92 ? -26.039 11.160 19.506 1.00 48.22 92 ALA A N 1
ATOM 691 C CA . ALA A 1 92 ? -24.732 10.693 19.132 1.00 48.22 92 ALA A CA 1
ATOM 692 C C . ALA A 1 92 ? -23.978 11.988 18.907 1.00 48.22 92 ALA A C 1
ATOM 694 O O . ALA A 1 92 ? -24.115 12.635 17.872 1.00 48.22 92 ALA A O 1
ATOM 695 N N . GLN A 1 93 ? -23.316 12.446 19.964 1.00 50.66 93 GLN A N 1
ATOM 696 C CA . GLN A 1 93 ? -22.531 13.651 19.933 1.00 50.66 93 GLN A CA 1
ATOM 697 C C . GLN A 1 93 ? -21.469 13.368 18.882 1.00 50.66 93 GLN A C 1
ATOM 699 O O . GLN A 1 93 ? -20.604 12.513 19.072 1.00 50.66 93 GLN A O 1
ATOM 704 N N . ASN A 1 94 ? -21.665 13.968 17.709 1.00 48.09 94 ASN A N 1
ATOM 705 C CA . ASN A 1 94 ? -20.888 13.694 16.519 1.00 48.09 94 ASN A CA 1
ATOM 706 C C . ASN A 1 94 ? -19.501 14.289 16.751 1.00 48.09 94 ASN A C 1
ATOM 708 O O . ASN A 1 94 ? -19.247 15.459 16.474 1.00 48.09 94 ASN A O 1
ATOM 712 N N . CYS A 1 95 ? -18.634 13.508 17.384 1.00 52.81 95 CYS A N 1
ATOM 713 C CA . CYS A 1 95 ? -17.275 13.905 17.687 1.00 52.81 95 CYS A CA 1
ATOM 714 C C . CYS A 1 95 ? -16.444 13.760 16.417 1.00 52.81 95 CYS A C 1
ATOM 716 O O . CYS A 1 95 ? -15.840 12.721 16.162 1.00 52.81 95 CYS A O 1
ATOM 718 N N . VAL A 1 96 ? -16.444 14.803 15.592 1.00 48.56 96 VAL A N 1
ATOM 719 C CA . VAL A 1 96 ? -15.605 14.857 14.396 1.00 48.56 96 VAL A CA 1
ATOM 720 C C . VAL A 1 96 ? -14.142 14.990 14.838 1.00 48.56 96 VAL A C 1
ATOM 722 O O . VAL A 1 96 ? -13.738 16.009 15.394 1.00 48.56 96 VAL A O 1
ATOM 725 N N . GLY A 1 97 ? -13.345 13.940 14.617 1.00 49.44 97 GLY A N 1
ATOM 726 C CA . GLY A 1 97 ? -11.878 13.996 14.663 1.00 49.44 97 GLY A CA 1
ATOM 727 C C . GLY A 1 97 ? -11.195 13.903 16.035 1.00 49.44 97 GLY A C 1
ATOM 728 O O . GLY A 1 97 ? -9.997 14.161 16.113 1.00 49.44 97 GLY A O 1
ATOM 729 N N . SER A 1 98 ? -11.886 13.534 17.121 1.00 47.75 98 SER A N 1
ATOM 730 C CA . SER A 1 98 ? -11.250 13.408 18.448 1.00 47.75 98 SER A CA 1
ATOM 731 C C . SER A 1 98 ? -11.889 12.345 19.354 1.00 47.75 98 SER A C 1
ATOM 733 O O . SER A 1 98 ? -13.010 11.892 19.131 1.00 47.75 98 SER A O 1
ATOM 735 N N . ALA A 1 99 ? -11.134 11.905 20.369 1.00 53.25 99 ALA A N 1
ATOM 736 C CA . ALA A 1 99 ? -11.588 10.944 21.369 1.00 53.25 99 ALA A CA 1
ATOM 737 C C . ALA A 1 99 ? -12.527 11.626 22.373 1.00 53.25 99 ALA A C 1
ATOM 739 O O . ALA A 1 99 ? -12.093 12.423 23.203 1.00 53.25 99 ALA A O 1
ATOM 740 N N . CYS A 1 100 ? -13.812 11.292 22.323 1.00 54.62 100 CYS A N 1
ATOM 741 C CA . CYS A 1 100 ? -14.770 11.736 23.325 1.00 54.62 100 CYS A CA 1
ATOM 742 C C . CYS A 1 100 ? -14.781 10.760 24.502 1.00 54.62 100 CYS A C 1
ATOM 744 O O . CYS A 1 100 ? -15.372 9.683 24.442 1.00 54.62 100 CYS A O 1
ATOM 746 N N . ALA A 1 101 ? -14.120 11.147 25.591 1.00 51.34 101 ALA A N 1
ATOM 747 C CA . ALA A 1 101 ? -14.293 10.490 26.877 1.00 51.34 101 ALA A CA 1
ATOM 748 C C . ALA A 1 101 ? -15.648 10.914 27.459 1.00 51.34 101 ALA A C 1
ATOM 750 O O . ALA A 1 101 ? -15.780 11.983 28.053 1.00 51.34 101 ALA A O 1
ATOM 751 N N . GLN A 1 102 ? -16.683 10.100 27.264 1.00 52.22 102 GLN A N 1
ATOM 752 C CA . GLN A 1 102 ? -17.930 10.295 27.993 1.00 52.22 102 GLN A CA 1
ATOM 753 C C . GLN A 1 102 ? -17.757 9.755 29.417 1.00 52.22 102 GLN A C 1
ATOM 755 O O . GLN A 1 102 ? -17.660 8.557 29.620 1.00 52.22 102 GLN A O 1
ATOM 760 N N . GLY A 1 103 ? -17.716 10.648 30.405 1.00 52.06 103 GLY A N 1
ATOM 761 C CA . GLY A 1 103 ? -17.924 10.342 31.824 1.00 52.06 103 GLY A CA 1
ATOM 762 C C . GLY A 1 103 ? -17.012 9.286 32.490 1.00 52.06 103 GLY A C 1
ATOM 763 O O . GLY A 1 103 ? -16.190 8.620 31.871 1.00 52.06 103 GLY A O 1
ATOM 764 N N . PRO A 1 104 ? -17.151 9.097 33.811 1.00 53.56 104 PRO A N 1
ATOM 765 C CA . PRO A 1 104 ? -16.293 8.196 34.588 1.00 53.56 104 PRO A CA 1
ATOM 766 C C . PRO A 1 104 ? -16.533 6.692 34.333 1.00 53.56 104 PRO A C 1
ATOM 768 O O . PRO A 1 104 ? -15.815 5.875 34.914 1.00 53.56 104 PRO A O 1
ATOM 771 N N . ASN A 1 105 ? -17.530 6.323 33.511 1.00 59.19 105 ASN A N 1
ATOM 772 C CA . ASN A 1 105 ? -17.954 4.935 33.274 1.00 59.19 105 ASN A CA 1
ATOM 773 C C . ASN A 1 105 ? -18.392 4.614 31.824 1.00 59.19 105 ASN A C 1
ATOM 775 O O . ASN A 1 105 ? -18.836 3.487 31.601 1.00 59.19 105 ASN A O 1
ATOM 779 N N . SER A 1 106 ? -18.314 5.522 30.841 1.00 56.03 106 SER A N 1
ATOM 780 C CA . SER A 1 106 ? -18.636 5.117 29.463 1.00 56.03 106 SER A CA 1
ATOM 781 C C . SER A 1 106 ? -17.449 4.375 28.866 1.00 56.03 106 SER A C 1
ATOM 783 O O . SER A 1 106 ? -16.304 4.817 28.972 1.00 56.03 106 SER A O 1
ATOM 785 N N . GLN A 1 107 ? -17.713 3.238 28.221 1.00 52.12 107 GLN A N 1
ATOM 786 C CA . GLN A 1 107 ? -16.727 2.654 27.322 1.00 52.12 107 GLN A CA 1
ATOM 787 C C . GLN A 1 107 ? -16.462 3.686 26.229 1.00 52.12 107 GLN A C 1
ATOM 789 O O . GLN A 1 107 ? -17.378 4.042 25.487 1.00 52.12 107 GLN A O 1
ATOM 794 N N . ALA A 1 108 ? -15.238 4.213 26.182 1.00 52.81 108 ALA A N 1
ATOM 795 C CA . ALA A 1 108 ? -14.823 5.130 25.138 1.00 52.81 108 ALA A CA 1
ATOM 796 C C . ALA A 1 108 ? -15.025 4.428 23.793 1.00 52.81 108 ALA A C 1
ATOM 798 O O . ALA A 1 108 ? -14.286 3.516 23.426 1.00 52.81 108 ALA A O 1
ATOM 799 N N . THR A 1 109 ? -16.078 4.813 23.083 1.00 47.38 109 THR A N 1
ATOM 800 C CA . THR A 1 109 ? -16.307 4.365 21.718 1.00 47.38 109 THR A CA 1
ATOM 801 C C . THR A 1 109 ? -15.455 5.273 20.853 1.00 47.38 109 THR A C 1
ATOM 803 O O . THR A 1 109 ? -15.803 6.418 20.570 1.00 47.38 109 THR A O 1
ATOM 806 N N . PHE A 1 110 ? -14.266 4.790 20.501 1.00 47.06 110 PHE A N 1
ATOM 807 C CA . PHE A 1 110 ? -13.402 5.477 19.558 1.00 47.06 110 PHE A CA 1
ATOM 808 C C . PHE A 1 110 ? -13.996 5.307 18.162 1.00 47.06 110 PHE A C 1
ATOM 810 O O . PHE A 1 110 ? -13.601 4.422 17.411 1.00 47.06 110 PHE A O 1
ATOM 817 N N . ASN A 1 111 ? -14.902 6.206 17.780 1.00 48.66 111 ASN A N 1
ATOM 818 C CA . ASN A 1 111 ? -15.198 6.459 16.371 1.00 48.66 111 ASN A CA 1
ATOM 819 C C . ASN A 1 111 ? -14.042 7.268 15.763 1.00 48.66 111 ASN A C 1
ATOM 821 O O . ASN A 1 111 ? -14.237 8.339 15.196 1.00 48.66 111 ASN A O 1
ATOM 825 N N . GLN A 1 112 ? -12.806 6.781 15.918 1.00 52.88 112 GLN A N 1
ATOM 826 C CA . GLN A 1 112 ? -11.669 7.287 15.164 1.00 52.88 112 GLN A CA 1
ATOM 827 C C . GLN A 1 112 ? -11.787 6.738 13.747 1.00 52.88 112 GLN A C 1
ATOM 829 O O . GLN A 1 112 ? -11.057 5.836 13.338 1.00 52.88 112 GLN A O 1
ATOM 834 N N . LEU A 1 113 ? -12.708 7.321 12.981 1.00 63.75 113 LEU A N 1
ATOM 835 C CA . LEU A 1 113 ? -12.464 7.470 11.559 1.00 63.75 113 LEU A CA 1
ATOM 836 C C . LEU A 1 113 ? -11.163 8.270 11.491 1.00 63.75 113 LEU A C 1
ATOM 838 O O . LEU A 1 113 ? -11.122 9.436 11.886 1.00 63.75 113 LEU A O 1
ATOM 842 N N . GLY A 1 114 ? -10.062 7.587 11.171 1.00 67.81 114 GLY A N 1
ATOM 843 C CA . GLY A 1 114 ? -8.764 8.230 11.025 1.00 67.81 114 GLY A CA 1
ATOM 844 C C . GLY A 1 114 ? -8.836 9.369 10.004 1.00 67.81 114 GLY A C 1
ATOM 845 O O . GLY A 1 114 ? -9.850 9.516 9.315 1.00 67.81 114 GLY A O 1
ATOM 846 N N . PRO A 1 115 ? -7.767 10.174 9.870 1.00 79.19 115 PRO A N 1
ATOM 847 C CA . PRO A 1 115 ? -7.671 11.058 8.716 1.00 79.19 115 PRO A CA 1
ATOM 848 C C . PRO A 1 115 ? -7.961 10.252 7.436 1.00 79.19 115 PRO A C 1
ATOM 850 O O . PRO A 1 115 ? -7.629 9.058 7.392 1.00 79.19 115 PRO A O 1
ATOM 853 N N . PRO A 1 116 ? -8.620 10.860 6.431 1.00 84.75 116 PRO A N 1
ATOM 854 C CA . PRO A 1 116 ? -8.878 10.178 5.170 1.00 84.75 116 PRO A CA 1
ATOM 855 C C . PRO A 1 116 ? -7.568 9.614 4.613 1.00 84.75 116 PRO A C 1
ATOM 857 O O . PRO A 1 116 ? -6.494 10.173 4.850 1.00 84.75 116 PRO A O 1
ATOM 860 N N . LEU A 1 117 ? -7.653 8.485 3.905 1.00 86.94 117 LEU A N 1
ATOM 861 C CA . LEU A 1 117 ? -6.475 7.912 3.258 1.00 86.94 117 LEU A CA 1
ATOM 862 C C . LEU A 1 117 ? -5.873 8.960 2.311 1.00 86.94 117 LEU A C 1
ATOM 864 O O . LEU A 1 117 ? -6.635 9.583 1.567 1.00 86.94 117 LEU A O 1
ATOM 868 N N . PRO A 1 118 ? -4.545 9.165 2.340 1.00 93.56 118 PRO A N 1
ATOM 869 C CA . PRO A 1 118 ? -3.917 10.131 1.459 1.00 93.56 118 PRO A CA 1
ATOM 870 C C . PRO A 1 118 ? -4.091 9.704 0.001 1.00 93.56 118 PRO A C 1
ATOM 872 O O . PRO A 1 118 ? -4.046 8.512 -0.326 1.00 93.56 118 PRO A O 1
ATOM 875 N N . ASN A 1 119 ? -4.269 10.681 -0.880 1.00 95.25 119 ASN A N 1
ATOM 876 C CA . ASN A 1 119 ? -4.246 10.450 -2.310 1.00 95.25 119 ASN A CA 1
ATOM 877 C C . ASN A 1 119 ? -2.821 10.121 -2.744 1.00 95.25 119 ASN A C 1
ATOM 879 O O . ASN A 1 119 ? -1.848 10.745 -2.315 1.00 95.25 119 ASN A O 1
ATOM 883 N N . VAL A 1 120 ? -2.718 9.137 -3.631 1.00 96.00 120 VAL A N 1
ATOM 884 C CA . VAL A 1 120 ? -1.450 8.691 -4.196 1.00 96.00 120 VAL A CA 1
ATOM 885 C C . VAL A 1 120 ? -1.357 9.198 -5.624 1.00 96.00 120 VAL A C 1
ATOM 887 O O . VAL A 1 120 ? -2.205 8.890 -6.460 1.00 96.00 120 VAL A O 1
ATOM 890 N N . THR A 1 121 ? -0.307 9.956 -5.907 1.00 97.12 121 THR A N 1
ATOM 891 C CA . THR A 1 121 ? 0.093 10.318 -7.268 1.00 97.12 121 THR A CA 1
ATOM 892 C C . THR A 1 121 ? 1.382 9.591 -7.602 1.00 97.12 121 THR A C 1
ATOM 894 O O . THR A 1 121 ? 2.211 9.353 -6.723 1.00 97.12 121 THR A O 1
ATOM 897 N N . TRP A 1 122 ? 1.540 9.181 -8.855 1.00 97.56 122 TRP A N 1
ATOM 898 C CA . TRP A 1 122 ? 2.718 8.435 -9.264 1.00 97.56 122 TRP A CA 1
ATOM 899 C C . TRP A 1 122 ? 3.067 8.686 -10.726 1.00 97.56 122 TRP A C 1
ATOM 901 O O . TRP A 1 122 ? 2.203 9.015 -11.540 1.00 97.56 122 TRP A O 1
ATOM 911 N N . ASN A 1 123 ? 4.344 8.515 -11.046 1.00 97.62 123 ASN A N 1
ATOM 912 C CA . ASN A 1 123 ? 4.842 8.395 -12.409 1.00 97.62 123 ASN A CA 1
ATOM 913 C C . ASN A 1 123 ? 5.725 7.145 -12.508 1.00 97.62 123 ASN A C 1
ATOM 915 O O . ASN A 1 123 ? 6.162 6.603 -11.491 1.00 97.62 123 ASN A O 1
ATOM 919 N N . ALA A 1 124 ? 5.936 6.651 -13.723 1.00 97.69 124 ALA A N 1
ATOM 920 C CA . ALA A 1 124 ? 6.793 5.501 -13.949 1.00 97.69 124 ALA A CA 1
ATOM 921 C C . ALA A 1 124 ? 7.593 5.677 -15.235 1.00 97.69 124 ALA A C 1
ATOM 923 O O . ALA A 1 124 ? 7.045 6.082 -16.261 1.00 97.69 124 ALA A O 1
ATOM 924 N N . GLU A 1 125 ? 8.873 5.329 -15.178 1.00 97.50 125 GLU A N 1
ATOM 925 C CA . GLU A 1 125 ? 9.791 5.381 -16.312 1.00 97.50 125 GLU A CA 1
ATOM 926 C C . GLU A 1 125 ? 10.615 4.085 -16.378 1.00 97.50 125 GLU A C 1
ATOM 928 O O . GLU A 1 125 ? 10.826 3.435 -15.351 1.00 97.50 125 GLU A O 1
ATOM 933 N N . PRO A 1 126 ? 11.074 3.651 -17.563 1.00 97.69 126 PRO A N 1
ATOM 934 C CA . PRO A 1 126 ? 12.024 2.547 -17.663 1.00 97.69 126 PRO A CA 1
ATOM 935 C C . PRO A 1 126 ? 13.335 2.878 -16.944 1.00 97.69 126 PRO A C 1
ATOM 937 O O . PRO A 1 126 ? 13.879 3.969 -17.112 1.00 97.69 126 PRO A O 1
ATOM 940 N N . LEU A 1 127 ? 13.871 1.929 -16.176 1.00 96.50 127 LEU A N 1
ATOM 941 C CA . LEU A 1 127 ? 15.149 2.105 -15.493 1.00 96.50 127 LEU A CA 1
ATOM 942 C C . LEU A 1 127 ? 16.309 2.018 -16.509 1.00 96.50 127 LEU A C 1
ATOM 944 O O . LEU A 1 127 ? 16.444 1.001 -17.199 1.00 96.50 127 LEU A O 1
ATOM 948 N N . PRO A 1 128 ? 17.181 3.040 -16.623 1.00 96.50 128 PRO A N 1
ATOM 949 C CA . PRO A 1 128 ? 18.310 2.991 -17.547 1.00 96.50 128 PRO A CA 1
ATOM 950 C C . PRO A 1 128 ? 19.242 1.809 -17.251 1.00 96.50 128 PRO A C 1
ATOM 952 O O . PRO A 1 128 ? 19.693 1.630 -16.124 1.00 96.50 128 PRO A O 1
ATOM 955 N N . GLY A 1 129 ? 19.544 1.009 -18.276 1.00 96.62 129 GLY A N 1
ATOM 956 C CA . GLY A 1 129 ? 20.386 -0.188 -18.150 1.00 96.62 129 GLY A CA 1
ATOM 957 C C . GLY A 1 129 ? 19.645 -1.459 -17.721 1.00 96.62 129 GLY A C 1
ATOM 958 O O . GLY A 1 129 ? 20.219 -2.540 -17.823 1.00 96.62 129 GLY A O 1
ATOM 959 N N . GLU A 1 130 ? 18.371 -1.365 -17.328 1.00 96.50 130 GLU A N 1
ATOM 960 C CA . GLU A 1 130 ? 17.536 -2.512 -16.961 1.00 96.50 130 GLU A CA 1
ATOM 961 C C . GLU A 1 130 ? 16.222 -2.508 -17.759 1.00 96.50 130 GLU A C 1
ATOM 963 O O . GLU A 1 130 ? 15.208 -1.971 -17.307 1.00 96.50 130 GLU A O 1
ATOM 968 N N . PRO A 1 131 ? 16.204 -3.111 -18.961 1.00 95.81 131 PRO A N 1
ATOM 969 C CA . PRO A 1 131 ? 15.094 -2.975 -19.902 1.00 95.81 131 PRO A CA 1
ATOM 970 C C . PRO A 1 131 ? 13.781 -3.598 -19.415 1.00 95.81 131 PRO A C 1
ATOM 972 O O . PRO A 1 131 ? 12.738 -3.313 -19.988 1.00 95.81 131 PRO A O 1
ATOM 975 N N . ASN A 1 132 ? 13.806 -4.418 -18.365 1.00 97.62 132 ASN A N 1
ATOM 976 C CA . ASN A 1 132 ? 12.636 -5.064 -17.777 1.00 97.62 132 ASN A CA 1
ATOM 977 C C . ASN A 1 132 ? 12.229 -4.496 -16.406 1.00 97.62 132 ASN A C 1
ATOM 979 O O . ASN A 1 132 ? 11.351 -5.063 -15.749 1.00 97.62 132 ASN A O 1
ATOM 983 N N . THR A 1 133 ? 12.817 -3.373 -15.987 1.00 97.38 133 THR A N 1
ATOM 984 C CA . THR A 1 133 ? 12.535 -2.723 -14.702 1.00 97.38 133 THR A CA 1
ATOM 985 C C . THR A 1 133 ? 11.951 -1.322 -14.920 1.00 97.38 133 THR A C 1
ATOM 987 O O . THR A 1 133 ? 12.436 -0.550 -15.746 1.00 97.38 133 THR A O 1
ATOM 990 N N . LEU A 1 134 ? 10.909 -0.979 -14.162 1.00 97.88 134 LEU A N 1
ATOM 991 C CA . LEU A 1 134 ? 10.409 0.386 -14.005 1.00 97.88 134 LEU A CA 1
ATOM 992 C C . LEU A 1 134 ? 10.954 1.011 -12.721 1.00 97.88 134 LEU A C 1
ATOM 994 O O . LEU A 1 134 ? 10.985 0.357 -11.679 1.00 97.88 134 LEU A O 1
ATOM 998 N N . ILE A 1 135 ? 11.291 2.294 -12.793 1.00 96.88 135 ILE A N 1
ATOM 999 C CA . ILE A 1 135 ? 11.366 3.192 -11.643 1.00 96.88 135 ILE A CA 1
ATOM 1000 C C . ILE A 1 135 ? 10.011 3.890 -11.500 1.00 96.88 135 ILE A C 1
ATOM 1002 O O . ILE A 1 135 ? 9.536 4.534 -12.431 1.00 96.88 135 ILE A O 1
ATOM 1006 N N . VAL A 1 136 ? 9.382 3.757 -10.337 1.00 97.19 136 VAL A N 1
ATOM 1007 C CA . VAL A 1 136 ? 8.099 4.377 -10.004 1.00 97.19 136 VAL A CA 1
ATOM 1008 C C . VAL A 1 136 ? 8.337 5.432 -8.934 1.00 97.19 136 VAL A C 1
ATOM 1010 O O . VAL A 1 136 ? 8.790 5.092 -7.842 1.00 97.19 136 VAL A O 1
ATOM 1013 N N . MET A 1 137 ? 8.030 6.699 -9.224 1.00 96.25 137 MET A N 1
ATOM 1014 C CA . MET A 1 137 ? 8.056 7.753 -8.208 1.00 96.25 137 MET A CA 1
ATOM 1015 C C . MET A 1 137 ? 6.653 7.952 -7.662 1.00 96.25 137 MET A C 1
ATOM 1017 O O . MET A 1 137 ? 5.724 8.236 -8.413 1.00 96.25 137 MET A O 1
ATOM 1021 N N . ILE A 1 138 ? 6.509 7.820 -6.351 1.00 95.69 138 ILE A N 1
ATOM 1022 C CA . ILE A 1 138 ? 5.250 7.932 -5.625 1.00 95.69 138 ILE A CA 1
ATOM 1023 C C . ILE A 1 138 ? 5.286 9.202 -4.781 1.00 95.69 138 ILE A C 1
ATOM 1025 O O . ILE A 1 138 ? 6.277 9.476 -4.107 1.00 95.69 138 ILE A O 1
ATOM 1029 N N . SER A 1 139 ? 4.193 9.958 -4.779 1.00 94.94 139 SER A N 1
ATOM 1030 C CA . SER A 1 139 ? 3.974 11.077 -3.867 1.00 94.94 139 SER A CA 1
ATOM 1031 C C . SER A 1 139 ? 2.597 10.970 -3.222 1.00 94.94 139 SER A C 1
ATOM 1033 O O . SER A 1 139 ? 1.617 10.582 -3.865 1.00 94.94 139 SER A O 1
ATOM 1035 N N . VAL A 1 140 ? 2.535 11.314 -1.939 1.00 94.75 140 VAL A N 1
ATOM 1036 C CA . VAL A 1 140 ? 1.324 11.271 -1.116 1.00 94.75 140 VAL A CA 1
ATOM 1037 C C . VAL A 1 140 ? 1.006 12.665 -0.582 1.00 94.75 140 VAL A C 1
ATOM 1039 O O . VAL A 1 140 ? 1.903 13.406 -0.171 1.00 94.75 140 VAL A O 1
ATOM 1042 N N . ASP A 1 141 ? -0.275 13.030 -0.583 1.00 94.25 141 ASP A N 1
ATOM 1043 C CA . ASP A 1 141 ? -0.757 14.338 -0.102 1.00 94.25 141 ASP A CA 1
ATOM 1044 C C . ASP A 1 141 ? -0.999 14.391 1.421 1.00 94.25 141 ASP A C 1
ATOM 1046 O O . ASP A 1 141 ? -1.348 15.433 1.975 1.00 94.25 141 ASP A O 1
ATOM 1050 N N . GLY A 1 142 ? -0.767 13.276 2.109 1.00 91.38 142 GLY A N 1
ATOM 1051 C CA . GLY A 1 142 ? -0.918 13.109 3.548 1.00 91.38 142 GLY A CA 1
ATOM 1052 C C . GLY A 1 142 ? -0.012 11.981 4.053 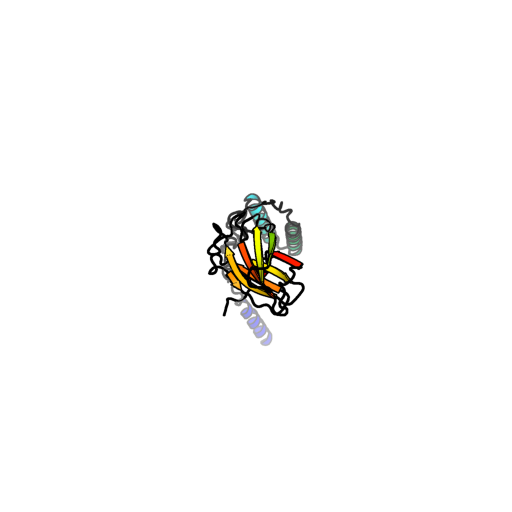1.00 91.38 142 GLY A C 1
ATOM 1053 O O . GLY A 1 142 ? 0.332 11.088 3.277 1.00 91.38 142 GLY A O 1
ATOM 1054 N N . PRO A 1 143 ? 0.383 11.985 5.338 1.00 88.75 143 PRO A N 1
ATOM 1055 C CA . PRO A 1 143 ? 1.221 10.928 5.888 1.00 88.75 143 PRO A CA 1
ATOM 1056 C C . PRO A 1 143 ? 0.417 9.618 5.994 1.00 88.75 143 PRO A C 1
ATOM 1058 O O . PRO A 1 143 ? -0.569 9.563 6.742 1.00 88.75 143 PRO A O 1
ATOM 1061 N N . PRO A 1 144 ? 0.798 8.544 5.278 1.00 90.94 144 PRO A N 1
ATOM 1062 C CA . PRO A 1 144 ? 0.145 7.255 5.436 1.00 90.94 144 PRO A CA 1
ATOM 1063 C C . PRO A 1 144 ? 0.477 6.676 6.816 1.00 90.94 144 PRO A C 1
ATOM 1065 O O . PRO A 1 144 ? 1.605 6.776 7.293 1.00 90.94 144 PRO A O 1
ATOM 1068 N N . ARG A 1 145 ? -0.497 6.021 7.457 1.00 88.56 145 ARG A N 1
ATOM 1069 C CA . ARG A 1 145 ? -0.260 5.317 8.732 1.00 88.56 145 ARG A CA 1
ATOM 1070 C C . ARG A 1 145 ? 0.702 4.146 8.570 1.00 88.56 145 ARG A C 1
ATOM 1072 O O . ARG A 1 145 ? 1.559 3.928 9.417 1.00 88.56 145 ARG A O 1
ATOM 1079 N N . ILE A 1 146 ? 0.517 3.393 7.489 1.00 90.69 146 ILE A N 1
ATOM 1080 C CA . ILE A 1 146 ? 1.408 2.321 7.062 1.00 90.69 146 ILE A CA 1
ATOM 1081 C C . ILE A 1 146 ? 1.766 2.625 5.606 1.00 90.69 146 ILE A C 1
ATOM 1083 O O . ILE A 1 146 ? 0.871 2.592 4.757 1.00 90.69 146 ILE A O 1
ATOM 1087 N N . PRO A 1 147 ? 3.028 2.964 5.301 1.00 92.19 147 PRO A N 1
ATOM 1088 C CA . PRO A 1 147 ? 3.462 3.285 3.946 1.00 92.19 147 PRO A CA 1
ATOM 1089 C C . PRO A 1 147 ? 3.634 2.001 3.116 1.00 92.19 147 PRO A C 1
ATOM 1091 O O . PRO A 1 147 ? 4.741 1.587 2.781 1.00 92.19 147 PRO A O 1
ATOM 1094 N N . ALA A 1 148 ? 2.516 1.339 2.826 1.00 93.94 148 ALA A N 1
ATOM 1095 C CA . ALA A 1 148 ? 2.435 0.150 1.990 1.00 93.94 148 ALA A CA 1
ATOM 1096 C C . ALA A 1 148 ? 1.751 0.500 0.671 1.00 93.94 148 ALA A C 1
ATOM 1098 O O . ALA A 1 148 ? 0.644 1.041 0.675 1.00 93.94 148 ALA A O 1
ATOM 1099 N N . PHE A 1 149 ? 2.369 0.152 -0.451 1.00 95.56 149 PHE A N 1
ATOM 1100 C CA . PHE A 1 149 ? 1.836 0.419 -1.783 1.00 95.56 149 PHE A CA 1
ATOM 1101 C C . PHE A 1 149 ? 1.655 -0.884 -2.553 1.00 95.56 149 PHE A C 1
ATOM 1103 O O . PHE A 1 149 ? 2.424 -1.832 -2.394 1.00 95.56 149 PHE A O 1
ATOM 1110 N N . VAL A 1 150 ? 0.614 -0.920 -3.381 1.00 97.12 150 VAL A N 1
ATOM 1111 C CA . VAL A 1 150 ? 0.279 -2.057 -4.240 1.00 97.12 150 VAL A CA 1
ATOM 1112 C C . VAL A 1 150 ? 0.169 -1.563 -5.667 1.00 97.12 150 VAL A C 1
ATOM 1114 O O . VAL A 1 150 ? -0.563 -0.605 -5.923 1.00 97.12 150 VAL A O 1
ATOM 1117 N N . ALA A 1 151 ? 0.852 -2.244 -6.580 1.00 98.00 151 ALA A N 1
ATOM 1118 C CA . ALA A 1 151 ? 0.692 -2.073 -8.013 1.00 98.00 151 ALA A CA 1
ATOM 1119 C C . ALA A 1 151 ? 0.099 -3.340 -8.623 1.00 98.00 151 ALA A C 1
ATOM 1121 O O . ALA A 1 151 ? 0.542 -4.451 -8.330 1.00 98.00 151 ALA A O 1
ATOM 1122 N N . GLU A 1 152 ? -0.887 -3.155 -9.492 1.00 98.31 152 GLU A N 1
ATOM 1123 C CA . GLU A 1 152 ? -1.424 -4.196 -10.362 1.00 98.31 152 GLU A CA 1
ATOM 1124 C C . GLU A 1 152 ? -0.815 -4.006 -11.752 1.00 98.31 152 GLU A C 1
ATOM 1126 O O . GLU A 1 152 ? -0.894 -2.921 -12.332 1.00 98.31 152 GLU A O 1
ATOM 1131 N N . CYS A 1 153 ? -0.195 -5.050 -12.283 1.00 98.38 153 CYS A N 1
ATOM 1132 C CA . CYS A 1 153 ? 0.496 -5.047 -13.564 1.00 98.38 153 CYS A CA 1
ATOM 1133 C C . CYS A 1 153 ? -0.319 -5.785 -14.637 1.00 98.38 153 CYS A C 1
ATOM 1135 O O . CYS A 1 153 ? -1.082 -6.702 -14.341 1.00 98.38 153 CYS A O 1
ATOM 1137 N N . GLU A 1 154 ? -0.124 -5.421 -15.906 1.00 98.19 154 GLU A N 1
ATOM 1138 C CA . GLU A 1 154 ? -0.712 -6.127 -17.059 1.00 98.19 154 GLU A CA 1
ATOM 1139 C C . GLU A 1 154 ? -0.119 -7.534 -17.250 1.00 98.19 154 GLU A C 1
ATOM 1141 O O . GLU A 1 154 ? -0.787 -8.437 -17.750 1.00 98.19 154 GLU A O 1
ATOM 1146 N N . SER A 1 155 ? 1.131 -7.726 -16.828 1.00 97.75 155 SER A N 1
ATOM 1147 C CA . SER A 1 155 ? 1.885 -8.977 -16.909 1.00 97.75 155 SER A CA 1
ATOM 1148 C C . SER A 1 155 ? 2.560 -9.292 -15.572 1.00 97.75 155 SER A C 1
ATOM 1150 O O . SER A 1 155 ? 2.728 -8.376 -14.760 1.00 97.75 155 SER A O 1
ATOM 1152 N N . PRO A 1 156 ? 3.022 -10.540 -15.360 1.00 98.06 156 PRO A N 1
ATOM 1153 C CA . PRO A 1 156 ? 3.724 -10.914 -14.145 1.00 98.06 156 PRO A CA 1
ATOM 1154 C C . PRO A 1 156 ? 4.856 -9.950 -13.779 1.00 98.06 156 PRO A C 1
ATOM 1156 O O . PRO A 1 156 ? 5.735 -9.670 -14.603 1.00 98.06 156 PRO A O 1
ATOM 1159 N N . CYS A 1 157 ? 4.819 -9.437 -12.553 1.00 97.81 157 CYS A N 1
ATOM 1160 C CA . CYS A 1 157 ? 5.728 -8.426 -12.038 1.00 97.81 157 CYS A CA 1
ATOM 1161 C C . CYS A 1 157 ? 6.034 -8.663 -10.553 1.00 97.81 157 CYS A C 1
ATOM 1163 O O . CYS A 1 157 ? 5.318 -9.379 -9.858 1.00 97.81 157 CYS A O 1
ATOM 1165 N N . ARG A 1 158 ? 7.120 -8.072 -10.055 1.00 96.56 158 ARG A N 1
ATOM 1166 C CA . ARG A 1 158 ? 7.491 -8.112 -8.635 1.00 96.56 158 ARG A CA 1
ATOM 1167 C C . ARG A 1 158 ? 8.173 -6.823 -8.201 1.00 96.56 158 ARG A C 1
ATOM 1169 O O . ARG A 1 158 ? 8.776 -6.136 -9.024 1.00 96.56 158 ARG A O 1
ATOM 1176 N N . SER A 1 159 ? 8.117 -6.535 -6.906 1.00 95.62 159 SER A N 1
ATOM 1177 C CA . SER A 1 159 ? 8.926 -5.478 -6.297 1.00 95.62 159 SER A CA 1
ATOM 1178 C C . SER A 1 159 ? 10.411 -5.875 -6.292 1.00 95.62 159 SER A C 1
ATOM 1180 O O . SER A 1 159 ? 10.721 -7.063 -6.163 1.00 95.62 159 SER A O 1
ATOM 1182 N N . ARG A 1 160 ? 11.310 -4.902 -6.483 1.00 93.44 160 ARG A N 1
ATOM 1183 C CA . ARG A 1 160 ? 12.776 -5.065 -6.427 1.00 93.44 160 ARG A CA 1
ATOM 1184 C C . ARG A 1 160 ? 13.445 -3.962 -5.590 1.00 93.44 160 ARG A C 1
ATOM 1186 O O . ARG A 1 160 ? 14.480 -3.413 -5.963 1.00 93.44 160 ARG A O 1
ATOM 1193 N N . GLY A 1 161 ? 12.815 -3.612 -4.484 1.00 91.56 161 GLY A N 1
ATOM 1194 C CA . GLY A 1 161 ? 13.241 -2.609 -3.528 1.00 91.56 161 GLY A CA 1
ATOM 1195 C C . GLY A 1 161 ? 12.690 -1.224 -3.828 1.00 91.56 161 GLY A C 1
ATOM 1196 O O . GLY A 1 161 ? 11.976 -0.976 -4.801 1.00 91.56 161 GLY A O 1
ATOM 1197 N N . GLY A 1 162 ? 13.046 -0.293 -2.962 1.00 91.25 162 GLY A N 1
ATOM 1198 C CA . GLY A 1 162 ? 12.635 1.095 -3.024 1.00 91.25 162 GLY A CA 1
ATOM 1199 C C . GLY A 1 162 ? 13.309 1.890 -1.918 1.00 91.25 162 GLY A C 1
ATOM 1200 O O . GLY A 1 162 ? 13.991 1.329 -1.064 1.00 91.25 162 GLY A O 1
ATOM 1201 N N . GLY A 1 163 ? 13.116 3.198 -1.934 1.00 91.12 163 GLY A N 1
ATOM 1202 C CA . GLY A 1 163 ? 13.644 4.079 -0.905 1.00 91.12 163 GLY A CA 1
ATOM 1203 C C . GLY A 1 163 ? 13.021 5.459 -0.972 1.00 91.12 163 GLY A C 1
ATOM 1204 O O . GLY A 1 163 ? 12.444 5.853 -1.988 1.00 91.12 163 GLY A O 1
ATOM 1205 N N . VAL A 1 164 ? 13.153 6.219 0.108 1.00 88.00 164 VAL A N 1
ATOM 1206 C CA . VAL A 1 164 ? 12.794 7.636 0.094 1.00 88.00 164 VAL A CA 1
ATOM 1207 C C . VAL A 1 164 ? 13.827 8.390 -0.746 1.00 88.00 164 VAL A C 1
ATOM 1209 O O . VAL A 1 164 ? 15.030 8.277 -0.509 1.00 88.00 164 VAL A O 1
ATOM 1212 N N . ALA A 1 165 ? 13.375 9.154 -1.740 1.00 83.69 165 ALA A N 1
ATOM 1213 C CA . ALA A 1 165 ? 14.255 9.922 -2.615 1.00 83.69 165 ALA A CA 1
ATOM 1214 C C . ALA A 1 165 ? 14.533 11.298 -1.988 1.00 83.69 165 ALA A C 1
ATOM 1216 O O . ALA A 1 165 ? 13.881 12.292 -2.314 1.00 83.69 165 ALA A O 1
ATOM 1217 N N . VAL A 1 166 ? 15.499 11.372 -1.068 1.00 77.06 166 VAL A N 1
ATOM 1218 C CA . VAL A 1 166 ? 15.926 12.643 -0.459 1.00 77.06 166 VAL A CA 1
ATOM 1219 C C . VAL A 1 166 ? 17.190 13.133 -1.161 1.00 77.06 166 VAL A C 1
ATOM 1221 O O . VAL A 1 166 ? 18.226 12.480 -1.132 1.00 77.06 166 VAL A O 1
ATOM 1224 N N . GLY A 1 167 ? 17.117 14.291 -1.824 1.00 72.19 167 GLY A N 1
ATOM 1225 C CA . GLY A 1 167 ? 18.291 14.900 -2.465 1.00 72.19 167 GLY A CA 1
ATOM 1226 C C . GLY A 1 167 ? 18.846 14.128 -3.671 1.00 72.19 167 GLY A C 1
ATOM 1227 O O . GLY A 1 167 ? 20.026 14.257 -3.979 1.00 72.19 167 GLY A O 1
ATOM 1228 N N . GLY A 1 168 ? 18.015 13.327 -4.348 1.00 65.00 168 GLY A N 1
ATOM 1229 C CA . GLY A 1 168 ? 18.411 12.558 -5.537 1.00 65.00 168 GLY A CA 1
ATOM 1230 C C . GLY A 1 168 ? 19.123 11.235 -5.240 1.00 65.00 168 GLY A C 1
ATOM 1231 O O . GLY A 1 168 ? 19.538 10.556 -6.175 1.00 65.00 168 GLY A O 1
ATOM 1232 N N . VAL A 1 169 ? 19.241 10.852 -3.966 1.00 61.84 169 VAL A N 1
ATOM 1233 C CA . VAL A 1 169 ? 19.753 9.544 -3.548 1.00 61.84 169 VAL A CA 1
ATOM 1234 C C . VAL A 1 169 ? 18.606 8.771 -2.905 1.00 61.84 169 VAL A C 1
ATOM 1236 O O . VAL A 1 169 ? 17.942 9.280 -2.002 1.00 61.84 169 VAL A O 1
ATOM 1239 N N . ALA A 1 170 ? 18.349 7.557 -3.390 1.00 63.56 170 ALA A N 1
ATOM 1240 C CA . ALA A 1 170 ? 17.434 6.631 -2.737 1.00 63.56 170 ALA A CA 1
ATOM 1241 C C . ALA A 1 170 ? 18.208 5.765 -1.745 1.00 63.56 170 ALA A C 1
ATOM 1243 O O . ALA A 1 170 ? 19.185 5.110 -2.113 1.00 63.56 170 ALA A O 1
ATOM 1244 N N . TYR A 1 171 ? 17.761 5.750 -0.494 1.00 70.81 171 TYR A N 1
ATOM 1245 C CA . TYR A 1 171 ? 18.265 4.826 0.517 1.00 70.81 171 TYR A CA 1
ATOM 1246 C C . TYR A 1 171 ? 17.548 3.481 0.346 1.00 70.81 171 TYR A C 1
ATOM 1248 O O . TYR A 1 171 ? 16.358 3.368 0.625 1.00 70.81 171 TYR A O 1
ATOM 1256 N N . SER A 1 172 ? 18.254 2.476 -0.185 1.00 58.91 172 SER A N 1
ATOM 1257 C CA . SER A 1 172 ? 17.677 1.169 -0.548 1.00 58.91 172 SER A CA 1
ATOM 1258 C C . SER A 1 172 ? 17.317 0.279 0.641 1.00 58.91 172 SER A C 1
ATOM 1260 O O . SER A 1 172 ? 16.604 -0.704 0.464 1.00 58.91 172 SER A O 1
ATOM 1262 N N . ASP A 1 173 ? 17.813 0.594 1.838 1.00 59.66 173 ASP A N 1
ATOM 1263 C CA . ASP A 1 173 ? 17.696 -0.274 3.020 1.00 59.66 173 ASP A CA 1
ATOM 1264 C C . ASP A 1 173 ? 16.316 -0.216 3.697 1.00 59.66 173 ASP A C 1
ATOM 1266 O O . ASP A 1 173 ? 16.093 -0.853 4.725 1.00 59.66 173 ASP A O 1
ATOM 1270 N N . GLU A 1 174 ? 15.368 0.536 3.136 1.00 68.62 174 GLU A N 1
ATOM 1271 C CA . GLU A 1 174 ? 14.129 0.897 3.834 1.00 68.62 174 GLU A CA 1
ATOM 1272 C C . GLU A 1 174 ? 12.870 0.212 3.292 1.00 68.62 174 GLU A C 1
ATOM 1274 O O . GLU A 1 174 ? 11.796 0.350 3.891 1.00 68.62 174 GLU A O 1
ATOM 1279 N N . ALA A 1 175 ? 12.990 -0.532 2.189 1.00 77.56 175 ALA A N 1
ATOM 1280 C CA . ALA A 1 175 ? 11.872 -1.180 1.515 1.00 77.56 175 ALA A CA 1
ATOM 1281 C C . ALA A 1 175 ? 11.957 -2.708 1.568 1.00 77.56 175 ALA A C 1
ATOM 1283 O O . ALA A 1 175 ? 13.003 -3.312 1.337 1.00 77.56 175 ALA A O 1
ATOM 1284 N N . HIS A 1 176 ? 10.811 -3.336 1.812 1.00 82.19 176 HIS A N 1
ATOM 1285 C CA . HIS A 1 176 ? 10.662 -4.787 1.798 1.00 82.19 176 HIS A CA 1
ATOM 1286 C C . HIS A 1 176 ? 9.845 -5.248 0.584 1.00 82.19 176 HIS A C 1
ATOM 1288 O O . HIS A 1 176 ? 8.738 -4.755 0.349 1.00 82.19 176 HIS A O 1
ATOM 1294 N N . ASP A 1 177 ? 10.389 -6.218 -0.161 1.00 80.75 177 ASP A N 1
ATOM 1295 C CA . ASP A 1 177 ? 9.777 -6.812 -1.357 1.00 80.75 177 ASP A CA 1
ATOM 1296 C C . ASP A 1 177 ? 8.839 -7.968 -1.027 1.00 80.75 177 ASP A C 1
ATOM 1298 O O . ASP A 1 177 ? 9.280 -9.062 -0.685 1.00 80.75 177 ASP A O 1
ATOM 1302 N N . TYR A 1 178 ? 7.533 -7.803 -1.195 1.00 85.12 178 TYR A N 1
ATOM 1303 C CA . TYR A 1 178 ? 6.630 -8.912 -0.889 1.00 85.12 178 TYR A CA 1
ATOM 1304 C C . TYR A 1 178 ? 6.356 -9.785 -2.101 1.00 85.12 178 TYR A C 1
ATOM 1306 O O . TYR A 1 178 ? 5.976 -9.311 -3.173 1.00 85.12 178 TYR A O 1
ATOM 1314 N N . ILE A 1 179 ? 6.503 -11.092 -1.886 1.00 85.44 179 ILE A N 1
ATOM 1315 C CA . ILE A 1 179 ? 6.031 -12.116 -2.809 1.00 85.44 179 ILE A CA 1
ATOM 1316 C C . ILE A 1 179 ? 4.556 -12.364 -2.499 1.00 85.44 179 ILE A C 1
ATOM 1318 O O . ILE A 1 179 ? 4.177 -12.645 -1.363 1.00 85.44 179 ILE A O 1
ATOM 1322 N N . THR A 1 180 ? 3.728 -12.254 -3.525 1.00 89.69 180 THR A N 1
ATOM 1323 C CA . THR A 1 180 ? 2.295 -12.534 -3.483 1.00 89.69 180 THR A CA 1
ATOM 1324 C C . THR A 1 180 ? 1.988 -13.717 -4.393 1.00 89.69 180 THR A C 1
ATOM 1326 O O . THR A 1 180 ? 2.676 -13.937 -5.389 1.00 89.69 180 THR A O 1
ATOM 1329 N N . ASP A 1 181 ? 0.945 -14.476 -4.058 1.00 93.38 181 ASP A N 1
ATOM 1330 C CA . ASP A 1 181 ? 0.473 -15.592 -4.884 1.00 93.38 181 ASP A CA 1
ATOM 1331 C C . ASP A 1 181 ? -0.077 -15.125 -6.241 1.00 93.38 181 ASP A C 1
ATOM 1333 O O . ASP A 1 181 ? -0.160 -15.911 -7.185 1.00 93.38 181 ASP A O 1
ATOM 1337 N N . ASN A 1 182 ? -0.463 -13.848 -6.354 1.00 95.94 182 ASN A N 1
ATOM 1338 C CA . ASN A 1 182 ? -0.874 -13.268 -7.623 1.00 95.94 182 ASN A CA 1
ATOM 1339 C C . ASN A 1 182 ? 0.356 -12.716 -8.361 1.00 95.94 182 ASN A C 1
ATOM 1341 O O . ASN A 1 182 ? 0.869 -11.669 -7.967 1.00 95.94 182 ASN A O 1
ATOM 1345 N N . PRO A 1 183 ? 0.795 -13.340 -9.469 1.00 97.00 183 PRO A N 1
ATOM 1346 C CA . PRO A 1 183 ? 2.012 -12.930 -10.160 1.00 97.00 183 PRO A CA 1
ATOM 1347 C C . PRO A 1 183 ? 1.923 -11.522 -10.759 1.00 97.00 183 PRO A C 1
ATOM 1349 O O . PRO A 1 183 ? 2.955 -10.948 -11.080 1.00 97.00 183 PRO A O 1
ATOM 1352 N N . ASN A 1 184 ? 0.721 -10.960 -10.918 1.00 98.06 184 ASN A N 1
ATOM 1353 C CA . ASN A 1 184 ? 0.496 -9.636 -11.500 1.00 98.06 184 ASN A CA 1
ATOM 1354 C C . ASN A 1 184 ? 0.400 -8.527 -10.441 1.00 98.06 184 ASN A C 1
ATOM 1356 O O . ASN A 1 184 ? -0.011 -7.414 -10.762 1.00 98.06 184 ASN A O 1
ATOM 1360 N N . ILE A 1 185 ? 0.713 -8.821 -9.179 1.00 97.31 185 ILE A N 1
ATOM 1361 C CA . ILE A 1 185 ? 0.703 -7.839 -8.098 1.00 97.31 185 ILE A CA 1
ATOM 1362 C C . ILE A 1 185 ? 2.130 -7.655 -7.579 1.00 97.31 185 ILE A C 1
ATOM 1364 O O . ILE A 1 185 ? 2.809 -8.614 -7.225 1.00 97.31 185 ILE A O 1
ATOM 1368 N N . ALA A 1 186 ? 2.566 -6.403 -7.480 1.00 96.88 186 ALA A N 1
ATOM 1369 C CA . ALA A 1 186 ? 3.782 -6.025 -6.774 1.00 96.88 186 ALA A CA 1
ATOM 1370 C C . ALA A 1 186 ? 3.407 -5.221 -5.526 1.00 96.88 186 ALA A C 1
ATOM 1372 O O . ALA A 1 186 ? 2.495 -4.392 -5.559 1.00 96.88 186 ALA A O 1
ATOM 1373 N N . ILE A 1 187 ? 4.095 -5.475 -4.416 1.00 95.81 187 ILE A N 1
ATOM 1374 C CA . ILE A 1 187 ? 3.848 -4.804 -3.138 1.00 95.81 187 ILE A CA 1
ATOM 1375 C C . ILE A 1 187 ? 5.183 -4.350 -2.564 1.00 95.81 187 ILE A C 1
ATOM 1377 O O . ILE A 1 187 ? 6.134 -5.132 -2.522 1.00 95.81 187 ILE A O 1
ATOM 1381 N N . VAL A 1 188 ? 5.208 -3.115 -2.071 1.00 94.00 188 VAL A N 1
ATOM 1382 C CA . VAL A 1 188 ? 6.325 -2.559 -1.306 1.00 94.00 188 VAL A CA 1
ATOM 1383 C C . VAL A 1 188 ? 5.814 -2.003 0.020 1.00 94.00 188 VAL A C 1
ATOM 1385 O O . VAL A 1 188 ? 4.795 -1.308 0.059 1.00 94.00 188 VAL A O 1
ATOM 1388 N N . LEU A 1 189 ? 6.508 -2.323 1.112 1.00 92.94 189 LEU A N 1
ATOM 1389 C CA . LEU A 1 189 ? 6.311 -1.693 2.421 1.00 92.94 189 LEU A CA 1
ATOM 1390 C C . LEU A 1 189 ? 7.568 -0.914 2.772 1.00 92.94 189 LEU A C 1
ATOM 1392 O O . LEU A 1 189 ? 8.658 -1.487 2.776 1.00 92.94 189 LEU A O 1
ATOM 1396 N N . PHE A 1 190 ? 7.396 0.349 3.139 1.00 89.44 190 PHE A N 1
ATOM 1397 C CA . PHE A 1 190 ? 8.452 1.132 3.764 1.00 89.44 190 PHE A CA 1
ATOM 1398 C C . PHE A 1 190 ? 8.380 0.943 5.281 1.00 89.44 190 PHE A C 1
ATOM 1400 O O . PHE A 1 190 ? 7.299 0.943 5.878 1.00 89.44 190 PHE A O 1
ATOM 1407 N N . THR A 1 191 ? 9.516 0.700 5.926 1.00 83.06 191 THR A N 1
ATOM 1408 C CA . THR A 1 191 ? 9.505 0.434 7.371 1.00 83.06 191 THR A CA 1
ATOM 1409 C C . THR A 1 191 ? 9.090 1.678 8.171 1.00 83.06 191 THR A C 1
ATOM 1411 O O . THR A 1 191 ? 9.405 2.811 7.803 1.00 83.06 191 THR A O 1
ATOM 1414 N N . PRO A 1 192 ? 8.377 1.503 9.301 1.00 65.56 192 PRO A N 1
ATOM 1415 C CA . PRO A 1 192 ? 7.753 2.603 10.042 1.00 65.56 192 PRO A CA 1
ATOM 1416 C C . PRO A 1 192 ? 8.745 3.555 10.714 1.00 65.56 192 PRO A C 1
ATOM 1418 O O . PRO A 1 192 ? 8.329 4.576 11.259 1.00 65.56 192 PRO A O 1
ATOM 1421 N N . HIS A 1 193 ? 10.043 3.245 10.699 1.00 69.25 193 HIS A N 1
ATOM 1422 C CA . HIS A 1 193 ? 11.046 4.142 11.254 1.00 69.25 193 HIS A CA 1
ATOM 1423 C C . HIS A 1 193 ? 11.063 5.487 10.531 1.00 69.25 193 HIS A C 1
ATOM 1425 O O . HIS A 1 193 ? 11.504 6.470 11.126 1.00 69.25 193 HIS A O 1
ATOM 1431 N N . HIS A 1 194 ? 10.616 5.553 9.273 1.00 66.75 194 HIS A N 1
ATOM 1432 C CA . HIS A 1 194 ? 10.647 6.763 8.459 1.00 66.75 194 HIS A CA 1
ATOM 1433 C C . HIS A 1 194 ? 9.2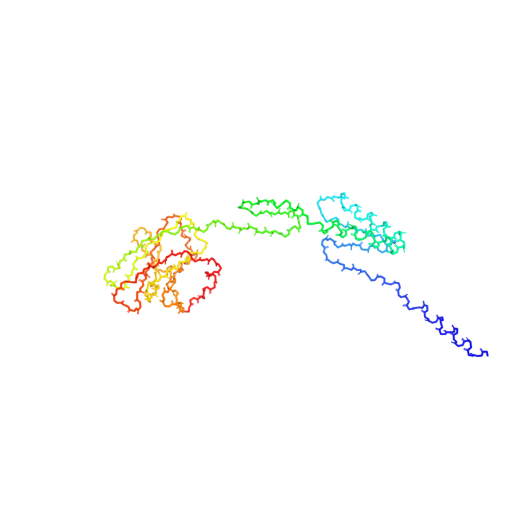37 7.028 7.925 1.00 66.75 194 HIS A C 1
ATOM 1435 O O . HIS A 1 194 ? 8.813 6.494 6.903 1.00 66.75 194 HIS A O 1
ATOM 1441 N N . ALA A 1 195 ? 8.469 7.836 8.663 1.00 74.50 195 ALA A N 1
ATOM 1442 C CA . ALA A 1 195 ? 7.177 8.302 8.179 1.00 74.50 195 ALA A CA 1
ATOM 1443 C C . ALA A 1 195 ? 7.381 9.052 6.853 1.00 74.50 195 ALA A C 1
ATOM 1445 O O . ALA A 1 195 ? 8.156 10.009 6.800 1.00 74.50 195 ALA A O 1
ATOM 1446 N N . ILE A 1 196 ? 6.682 8.633 5.793 1.00 86.56 196 ILE A N 1
ATOM 1447 C CA . ILE A 1 196 ? 6.685 9.367 4.524 1.00 86.56 196 ILE A CA 1
ATOM 1448 C C . ILE A 1 196 ? 5.985 10.703 4.777 1.00 86.56 196 ILE A C 1
ATOM 1450 O O . ILE A 1 196 ? 4.787 10.748 5.071 1.00 86.56 196 ILE A O 1
ATOM 1454 N N . GLY A 1 197 ? 6.752 11.789 4.704 1.00 84.31 197 GLY A N 1
ATOM 1455 C CA . GLY A 1 197 ? 6.228 13.141 4.819 1.00 84.31 197 GLY A CA 1
ATOM 1456 C C . GLY A 1 197 ? 5.323 13.498 3.641 1.00 84.31 197 GLY A C 1
ATOM 1457 O O . GLY A 1 197 ? 5.409 12.921 2.556 1.00 84.31 197 GLY A O 1
ATOM 1458 N N . VAL A 1 198 ? 4.453 14.485 3.847 1.00 88.75 198 VAL A N 1
ATOM 1459 C CA . VAL A 1 198 ? 3.629 15.039 2.765 1.00 88.75 198 VAL A CA 1
ATOM 1460 C C . VAL A 1 198 ? 4.539 15.564 1.658 1.00 88.75 198 VAL A C 1
ATOM 1462 O O . VAL A 1 198 ? 5.458 16.338 1.925 1.00 88.75 198 VAL A O 1
ATOM 1465 N N . GLY A 1 199 ? 4.290 15.134 0.421 1.00 85.75 199 GLY A N 1
ATOM 1466 C CA . GLY A 1 199 ? 5.092 15.530 -0.735 1.00 85.75 199 GLY A CA 1
ATOM 1467 C C . GLY A 1 199 ? 6.491 14.908 -0.796 1.00 85.75 199 GLY A C 1
ATOM 1468 O O . GLY A 1 199 ? 7.228 15.207 -1.733 1.00 85.75 199 GLY A O 1
ATOM 1469 N N . THR A 1 200 ? 6.873 14.040 0.147 1.00 89.19 200 THR A N 1
ATOM 1470 C CA . THR A 1 200 ? 8.147 13.318 0.083 1.00 89.19 200 THR A CA 1
ATOM 1471 C C . THR A 1 200 ? 8.075 12.260 -1.023 1.00 89.19 200 THR A C 1
ATOM 1473 O O . THR A 1 200 ? 7.258 11.342 -0.920 1.00 89.19 200 THR A O 1
ATOM 1476 N N . PRO A 1 201 ? 8.895 12.364 -2.087 1.00 91.31 201 PRO A N 1
ATOM 1477 C CA . PRO A 1 201 ? 8.875 11.388 -3.158 1.00 91.31 201 PRO A CA 1
ATOM 1478 C C . PRO A 1 201 ? 9.525 10.086 -2.696 1.00 91.31 201 PRO A C 1
ATOM 1480 O O . PRO A 1 201 ? 10.582 10.076 -2.060 1.00 91.31 201 PRO A O 1
ATOM 1483 N N . VAL A 1 202 ? 8.899 8.978 -3.057 1.00 92.69 202 VAL A N 1
ATOM 1484 C CA . VAL A 1 202 ? 9.401 7.638 -2.784 1.00 92.69 202 VAL A CA 1
ATOM 1485 C C . VAL A 1 202 ? 9.632 6.923 -4.097 1.00 92.69 202 VAL A C 1
ATOM 1487 O O . VAL A 1 202 ? 8.783 6.945 -4.981 1.00 92.69 202 VAL A O 1
ATOM 1490 N N . GLN A 1 203 ? 10.801 6.317 -4.226 1.00 94.81 203 GLN A N 1
ATOM 1491 C CA . GLN A 1 203 ? 11.202 5.559 -5.392 1.00 94.81 203 GLN A CA 1
ATOM 1492 C C . GLN A 1 203 ? 10.919 4.078 -5.152 1.00 94.81 203 GLN A C 1
ATOM 1494 O O . GLN A 1 203 ? 11.283 3.531 -4.113 1.00 94.81 203 GLN A O 1
ATOM 1499 N N . TRP A 1 204 ? 10.296 3.419 -6.120 1.00 95.38 204 TRP A N 1
ATOM 1500 C CA . TRP A 1 204 ? 9.989 1.995 -6.081 1.00 95.38 204 TRP A CA 1
ATOM 1501 C C . TRP A 1 204 ? 10.383 1.330 -7.398 1.00 95.38 204 TRP A C 1
ATOM 1503 O O . TRP A 1 204 ? 10.039 1.821 -8.470 1.00 95.38 204 TRP A O 1
ATOM 1513 N N . PHE A 1 205 ? 11.106 0.215 -7.332 1.00 95.62 205 PHE A N 1
ATOM 1514 C CA . PHE A 1 205 ? 11.501 -0.548 -8.509 1.00 95.62 205 PHE A CA 1
ATOM 1515 C C . PHE A 1 205 ? 10.552 -1.725 -8.732 1.00 95.62 205 PHE A C 1
ATOM 1517 O O . PHE A 1 205 ? 10.407 -2.588 -7.864 1.00 95.62 205 PHE A O 1
ATOM 1524 N N . ILE A 1 206 ? 9.934 -1.790 -9.913 1.00 97.38 206 ILE A N 1
ATOM 1525 C CA . ILE A 1 206 ? 9.050 -2.898 -10.301 1.00 97.38 206 ILE A CA 1
ATOM 1526 C C . ILE A 1 206 ? 9.644 -3.621 -11.500 1.00 97.38 206 ILE A C 1
ATOM 1528 O O . ILE A 1 206 ? 9.872 -3.032 -12.553 1.00 97.38 206 ILE A O 1
ATOM 1532 N N . HIS A 1 207 ? 9.861 -4.919 -11.348 1.00 97.44 207 HIS A N 1
ATOM 1533 C CA . HIS A 1 207 ? 10.516 -5.763 -12.334 1.00 97.44 207 HIS A CA 1
ATOM 1534 C C . HIS A 1 207 ? 9.524 -6.725 -12.989 1.00 97.44 207 HIS A C 1
ATOM 1536 O O . HIS A 1 207 ? 8.754 -7.387 -12.291 1.00 97.44 207 HIS A O 1
ATOM 1542 N N . SER A 1 208 ? 9.559 -6.841 -14.317 1.00 97.75 208 SER A N 1
ATOM 1543 C CA . SER A 1 208 ? 8.808 -7.862 -15.058 1.00 97.75 208 SER A CA 1
ATOM 1544 C C . SER A 1 208 ? 9.452 -9.234 -14.867 1.00 97.75 208 SER A C 1
ATOM 1546 O O . SER A 1 208 ? 10.654 -9.391 -15.056 1.00 97.75 208 SER A O 1
ATOM 1548 N N . THR A 1 209 ? 8.665 -10.249 -14.510 1.00 96.44 209 THR A N 1
ATOM 1549 C CA . THR A 1 209 ? 9.162 -11.628 -14.325 1.00 96.44 209 THR A CA 1
ATOM 1550 C C . THR A 1 209 ? 8.937 -12.520 -15.545 1.00 96.44 209 THR A C 1
ATOM 1552 O O . THR A 1 209 ? 9.350 -13.677 -15.543 1.00 96.44 209 THR A O 1
ATOM 1555 N N . SER A 1 210 ? 8.280 -12.000 -16.583 1.00 96.12 210 SER A N 1
ATOM 1556 C CA . SER A 1 210 ? 7.814 -12.781 -17.739 1.00 96.12 210 SER A CA 1
ATOM 1557 C C . SER A 1 210 ? 8.246 -12.224 -19.098 1.00 96.12 210 SER A C 1
ATOM 1559 O O . SER A 1 210 ? 7.995 -12.859 -20.120 1.00 96.12 210 SER A O 1
ATOM 1561 N N . SER A 1 211 ? 8.869 -11.044 -19.136 1.00 95.75 211 SER A N 1
ATOM 1562 C CA . SER A 1 211 ? 9.203 -10.331 -20.372 1.00 95.75 211 SER A CA 1
ATOM 1563 C C . SER A 1 211 ? 10.462 -9.483 -20.201 1.00 95.75 211 SER A C 1
ATOM 1565 O O . SER A 1 211 ? 10.703 -8.949 -19.120 1.00 95.75 211 SER A O 1
ATOM 1567 N N . ASP A 1 212 ? 11.204 -9.287 -21.294 1.00 96.19 212 ASP A N 1
ATOM 1568 C CA . ASP A 1 212 ? 12.366 -8.386 -21.373 1.00 96.19 212 ASP A CA 1
ATOM 1569 C C . ASP A 1 212 ? 11.978 -6.899 -21.452 1.00 96.19 212 ASP A C 1
ATOM 1571 O O . ASP A 1 212 ? 12.838 -6.030 -21.581 1.00 96.19 212 ASP A O 1
ATOM 1575 N N . LYS A 1 213 ? 10.675 -6.598 -21.414 1.00 97.00 213 LYS A N 1
ATOM 1576 C CA . LYS A 1 213 ? 10.128 -5.238 -21.397 1.00 97.00 213 LYS A CA 1
ATOM 1577 C C . LYS A 1 213 ? 9.648 -4.873 -19.992 1.00 97.00 213 LYS A C 1
ATOM 1579 O O . LYS A 1 213 ? 9.238 -5.773 -19.250 1.00 97.00 213 LYS A O 1
ATOM 1584 N N . PRO A 1 214 ? 9.624 -3.578 -19.628 1.00 97.12 214 PRO A N 1
ATOM 1585 C CA . PRO A 1 214 ? 9.119 -3.163 -18.330 1.00 97.12 214 PRO A CA 1
ATOM 1586 C C . PRO A 1 214 ? 7.626 -3.513 -18.220 1.00 97.12 214 PRO A C 1
ATOM 1588 O O . PRO A 1 214 ? 6.911 -3.441 -19.228 1.00 97.12 214 PRO A O 1
ATOM 1591 N N . PRO A 1 215 ? 7.133 -3.898 -17.030 1.00 97.56 215 PRO A N 1
ATOM 1592 C CA . PRO A 1 215 ? 5.721 -4.216 -16.857 1.00 97.56 215 PRO A CA 1
ATOM 1593 C C . PRO A 1 215 ? 4.877 -2.949 -17.030 1.00 97.56 215 PRO A C 1
ATOM 1595 O O . PRO A 1 215 ? 5.285 -1.868 -16.624 1.00 97.56 215 PRO A O 1
ATOM 1598 N N . LYS A 1 216 ? 3.673 -3.056 -17.594 1.00 98.06 216 LYS A N 1
ATOM 1599 C CA . LYS A 1 216 ? 2.726 -1.933 -17.617 1.00 98.06 216 LYS A CA 1
ATOM 1600 C C . LYS A 1 216 ? 1.915 -1.924 -16.323 1.00 98.06 216 LYS A C 1
ATOM 1602 O O . LYS A 1 216 ? 1.233 -2.903 -16.028 1.00 98.06 216 LYS A O 1
ATOM 1607 N N . ILE A 1 217 ? 1.966 -0.825 -15.574 1.00 98.19 217 ILE A N 1
ATOM 1608 C CA . ILE A 1 217 ? 1.175 -0.644 -14.348 1.00 98.19 217 ILE A CA 1
ATOM 1609 C C . ILE A 1 217 ? -0.252 -0.237 -14.737 1.00 98.19 217 ILE A C 1
ATOM 1611 O O . ILE A 1 217 ? -0.454 0.775 -15.407 1.00 98.19 217 ILE A O 1
ATOM 1615 N N . LEU A 1 218 ? -1.236 -1.038 -14.329 1.00 98.19 218 LEU A N 1
ATOM 1616 C CA . LEU A 1 218 ? -2.664 -0.788 -14.539 1.00 98.19 218 LEU A CA 1
ATOM 1617 C C . LEU A 1 218 ? -3.253 0.082 -13.427 1.00 98.19 218 LEU A C 1
ATOM 1619 O O . LEU A 1 218 ? -4.067 0.964 -13.694 1.00 98.19 218 LEU A O 1
ATOM 1623 N N . SER A 1 219 ? -2.847 -0.164 -12.181 1.00 98.00 219 SER A N 1
ATOM 1624 C CA . SER A 1 219 ? -3.253 0.635 -11.027 1.00 98.00 219 SER A CA 1
ATOM 1625 C C . SER A 1 219 ? -2.155 0.650 -9.964 1.00 98.00 219 SER A C 1
ATOM 1627 O O . SER A 1 219 ? -1.413 -0.319 -9.820 1.00 98.00 219 SER A O 1
ATOM 1629 N N . LEU A 1 220 ? -2.049 1.754 -9.222 1.00 97.94 220 LEU A N 1
ATOM 1630 C CA . LEU A 1 220 ? -1.187 1.880 -8.047 1.00 97.94 220 LEU A CA 1
ATOM 1631 C C . LEU A 1 220 ? -1.971 2.595 -6.951 1.00 97.94 220 LEU A C 1
ATOM 1633 O O . LEU A 1 220 ? -2.559 3.650 -7.191 1.00 97.94 220 LEU A O 1
ATOM 1637 N N . LYS A 1 221 ? -2.006 2.005 -5.756 1.00 96.88 221 LYS A N 1
ATOM 1638 C CA . LYS A 1 221 ? -2.774 2.520 -4.615 1.00 96.88 221 LYS A CA 1
ATOM 1639 C C . LYS A 1 221 ? -2.069 2.253 -3.292 1.00 96.88 221 LYS A C 1
ATOM 1641 O O . LYS A 1 221 ? -1.256 1.334 -3.183 1.00 96.88 221 LYS A O 1
ATOM 1646 N N . LEU A 1 222 ? -2.426 3.036 -2.276 1.00 95.50 222 LEU A N 1
ATOM 1647 C CA . LEU A 1 222 ? -2.054 2.742 -0.897 1.00 95.50 222 LEU A CA 1
ATOM 1648 C C . LEU A 1 222 ? -2.786 1.474 -0.437 1.00 95.50 222 LEU A C 1
ATOM 1650 O O . LEU A 1 222 ? -3.980 1.302 -0.702 1.00 95.50 222 LEU A O 1
ATOM 1654 N N . MET A 1 223 ? -2.082 0.582 0.252 1.00 94.56 223 MET A N 1
ATOM 1655 C CA . MET A 1 223 ? -2.691 -0.607 0.826 1.00 94.56 223 MET A CA 1
ATOM 1656 C C . MET A 1 223 ? -3.541 -0.228 2.050 1.00 94.56 223 MET A C 1
ATOM 1658 O O . MET A 1 223 ? -3.064 0.505 2.920 1.00 94.56 223 MET A O 1
ATOM 1662 N N . PRO A 1 224 ? -4.772 -0.755 2.175 1.00 90.94 224 PRO A N 1
ATOM 1663 C CA . PRO A 1 224 ? -5.563 -0.605 3.391 1.00 90.94 224 PRO A CA 1
ATOM 1664 C C . PRO A 1 224 ? -4.825 -1.114 4.640 1.00 90.94 224 PRO A C 1
ATOM 1666 O O . PRO A 1 224 ? -4.146 -2.143 4.600 1.00 90.94 224 PRO A O 1
ATOM 1669 N N . GLU A 1 225 ? -4.986 -0.412 5.765 1.00 87.19 225 GLU A N 1
ATOM 1670 C CA . GLU A 1 225 ? -4.282 -0.702 7.026 1.00 87.19 225 GLU A CA 1
ATOM 1671 C C . GLU A 1 225 ? -4.557 -2.130 7.536 1.00 87.19 225 GLU A C 1
ATOM 1673 O O . GLU A 1 225 ? -3.658 -2.807 8.037 1.00 87.19 225 GLU A O 1
ATOM 1678 N N . ASP A 1 226 ? -5.794 -2.612 7.379 1.00 87.00 226 ASP A N 1
ATOM 1679 C CA . ASP A 1 226 ? -6.201 -3.965 7.762 1.00 87.00 226 ASP A CA 1
ATOM 1680 C C . ASP A 1 226 ? -5.483 -5.035 6.937 1.00 87.00 226 ASP A C 1
ATOM 1682 O O . ASP A 1 226 ? -5.194 -6.106 7.458 1.00 87.00 226 ASP A O 1
ATOM 1686 N N . LYS A 1 227 ? -5.137 -4.754 5.678 1.00 89.38 227 LYS A N 1
ATOM 1687 C CA . LYS A 1 227 ? -4.373 -5.676 4.829 1.00 89.38 227 LYS A CA 1
ATOM 1688 C C . LYS A 1 227 ? -2.882 -5.599 5.116 1.00 89.38 227 LYS A C 1
ATOM 1690 O O . LYS A 1 227 ? -2.244 -6.640 5.242 1.00 89.38 227 LYS A O 1
ATOM 1695 N N . ALA A 1 228 ? -2.355 -4.392 5.311 1.00 87.31 228 ALA A N 1
ATOM 1696 C CA . ALA A 1 228 ? -0.931 -4.181 5.544 1.00 87.31 228 ALA A CA 1
ATOM 1697 C C . ALA A 1 228 ? -0.426 -4.868 6.828 1.00 87.31 228 ALA A C 1
ATOM 1699 O O . ALA A 1 228 ? 0.684 -5.390 6.855 1.00 87.31 228 ALA A O 1
ATOM 1700 N N . LYS A 1 229 ? -1.261 -4.954 7.874 1.00 84.44 229 LYS A N 1
ATOM 1701 C CA . LYS A 1 229 ? -0.928 -5.648 9.136 1.00 84.44 229 LYS A CA 1
ATOM 1702 C C . LYS A 1 229 ? -0.778 -7.165 9.016 1.00 84.44 229 LYS A C 1
ATOM 1704 O O . LYS A 1 229 ? -0.155 -7.773 9.880 1.00 84.44 229 LYS A O 1
ATOM 1709 N N . HIS A 1 230 ? -1.376 -7.775 7.995 1.00 84.25 230 HIS A N 1
ATOM 1710 C CA . HIS A 1 230 ? -1.334 -9.225 7.785 1.00 84.25 230 HIS A CA 1
ATOM 1711 C C . HIS A 1 230 ? -0.258 -9.641 6.789 1.00 84.25 230 HIS A C 1
ATOM 1713 O O . HIS A 1 230 ? -0.142 -10.828 6.484 1.00 84.25 230 HIS A O 1
ATOM 1719 N N . ILE A 1 231 ? 0.518 -8.687 6.272 1.00 79.38 231 ILE A N 1
ATOM 1720 C CA . ILE A 1 231 ? 1.664 -9.022 5.450 1.00 79.38 231 ILE A CA 1
ATOM 1721 C C . ILE A 1 231 ? 2.662 -9.761 6.357 1.00 79.38 231 ILE A C 1
ATOM 1723 O O . ILE A 1 231 ? 3.091 -9.195 7.368 1.00 79.38 231 ILE A O 1
ATOM 1727 N N . PRO A 1 232 ? 2.995 -11.031 6.061 1.00 76.12 232 PRO A N 1
ATOM 1728 C CA . PRO A 1 232 ? 3.864 -11.810 6.924 1.00 76.12 232 PRO A CA 1
ATOM 1729 C C . PRO A 1 232 ? 5.224 -11.113 7.065 1.00 76.12 232 PRO A C 1
ATOM 1731 O O . PRO A 1 232 ? 5.722 -10.542 6.088 1.00 76.12 232 PRO A O 1
ATOM 1734 N N . PRO A 1 233 ? 5.837 -11.152 8.263 1.00 64.81 233 PRO A N 1
ATOM 1735 C CA . PRO A 1 233 ? 7.202 -10.681 8.424 1.00 64.81 233 PRO A CA 1
ATOM 1736 C C . PRO A 1 233 ? 8.105 -11.455 7.460 1.00 64.81 233 PRO A C 1
ATOM 1738 O O . PRO A 1 233 ? 7.914 -12.655 7.242 1.00 64.81 233 PRO A O 1
ATOM 1741 N N . PHE A 1 234 ? 9.049 -10.739 6.855 1.00 62.69 234 PHE A N 1
ATOM 1742 C CA . PHE A 1 234 ? 9.995 -11.293 5.893 1.00 62.69 234 PHE A CA 1
ATOM 1743 C 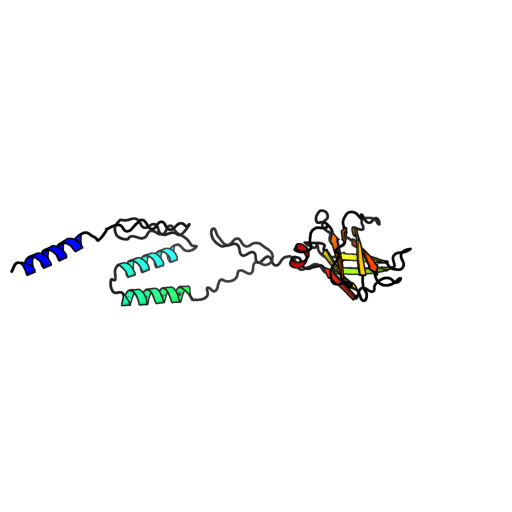C . PHE A 1 234 ? 10.698 -12.535 6.464 1.00 62.69 234 PHE A C 1
ATOM 1745 O O . PHE A 1 234 ? 11.032 -12.563 7.652 1.00 62.69 234 PHE A O 1
ATOM 1752 N N . LYS A 1 235 ? 10.895 -13.554 5.622 1.00 53.62 235 LYS A N 1
ATOM 1753 C CA . LYS A 1 235 ? 11.766 -14.697 5.927 1.00 53.62 235 LYS A CA 1
ATOM 1754 C C . LYS A 1 235 ? 13.188 -14.415 5.477 1.00 53.62 235 LYS A C 1
ATOM 1756 O O . LYS A 1 235 ? 13.328 -13.795 4.401 1.00 53.62 235 LYS A O 1
#